Protein AF-0000000084586792 (afdb_homodimer)

pLDDT: mean 79.69, std 26.11, range [21.86, 98.81]

Organism: NCBI:txid1423351

InterPro domains:
  IPR007317 Golgi to ER traffic protein 4 [PF04190] (41-141)
  IPR007317 Golgi to ER traffic protein 4 [PTHR12875] (8-148)
  IPR011990 Tetratricopeptide-like helical domain superfamily [G3DSA:1.25.40.10] (3-161)

Nearest PDB structures (foldseek):
  2wpv-assembly3_E  TM=9.201E-01  e=1.056E-07  Saccharomyces cerevisiae
  3lpz-assembly1_A  TM=9.157E-01  e=1.794E-07  Thermochaetoides thermophila DSM 1495
  5bwk-assembly1_E  TM=9.145E-01  e=1.709E-07  Saccharomyces cerevisiae S288C
  4pwx-assembly1_C  TM=9.116E-01  e=3.876E-07  Saccharomyces cerevisiae S288C
  7ru9-assembly1_C  TM=8.375E-01  e=2.439E-05  Homo sapiens

Radius of gyration: 32.4 Å; Cα contacts (8 Å, |Δi|>4): 386; chains: 2; bounding box: 113×73×123 Å

Foldseek 3Di:
DPPQDALVVLCVVQLVCVVVVNLVVSLVSLVVVLVVCVVVVVLVSNLVSLLVSLLSCLQSVVLVSSLVSLLVSLVSCVSNLPADDPVLLVSLLSSLLSSAQDDPSSVSSLVSQQCSQLVRHDHVRGDVVSVVSSVVSNVVSVVVVCVVPVVVVPPPCPPPVVVPDDPPPVVPDDPDPDD/DPPQDALVVLCVVQLVCVVVVNLVVSLVSLVVVLVVCVVVVVLVSNLVSLLVSLLSCLQSVVLVSSLVSLLVSLVSCVSNLPADDPVLLVSLLSSLLSSAQDDPSSVSSLVSQQCSQLVRHDHVRGDVVSVVSSVVSNVVSVVVVCVVPVVVVPPPPPPVVVVPDDPPPPDDPPPDDDD

Structure (mmCIF, N/CA/C/O backbone):
data_AF-0000000084586792-model_v1
#
loop_
_entity.id
_entity.type
_entity.pdbx_description
1 polymer 'Cytoplasm protein'
#
loop_
_atom_site.group_PDB
_atom_site.id
_atom_site.type_symbol
_atom_site.label_atom_id
_atom_site.label_alt_id
_atom_site.label_comp_id
_atom_site.label_asym_id
_atom_site.label_entity_id
_atom_site.label_seq_id
_atom_site.pdbx_PDB_ins_code
_atom_site.Cartn_x
_atom_site.Cartn_y
_atom_site.Cartn_z
_atom_site.occupancy
_atom_site.B_iso_or_equiv
_atom_site.auth_seq_id
_atom_site.auth_comp_id
_atom_site.auth_asym_id
_atom_site.auth_atom_id
_atom_site.pdbx_PDB_model_num
ATOM 1 N N . MET A 1 1 ? 13.406 33.844 -11.711 1 45.09 1 MET A N 1
ATOM 2 C CA . MET A 1 1 ? 13.648 32.781 -10.734 1 45.09 1 MET A CA 1
ATOM 3 C C . MET A 1 1 ? 12.891 31.516 -11.102 1 45.09 1 MET A C 1
ATOM 5 O O . MET A 1 1 ? 11.789 31.578 -11.648 1 45.09 1 MET A O 1
ATOM 9 N N . PRO A 1 2 ? 13.492 30.406 -11.406 1 52.81 2 PRO A N 1
ATOM 10 C CA . PRO A 1 2 ? 12.719 29.234 -11.789 1 52.81 2 PRO A CA 1
ATOM 11 C C . PRO A 1 2 ? 11.508 29 -10.891 1 52.81 2 PRO A C 1
ATOM 13 O O . PRO A 1 2 ? 11.539 29.328 -9.703 1 52.81 2 PRO A O 1
ATOM 16 N N . PRO A 1 3 ? 10.375 29.062 -11.562 1 57.62 3 PRO A N 1
ATOM 17 C CA . PRO A 1 3 ? 9.195 28.906 -10.71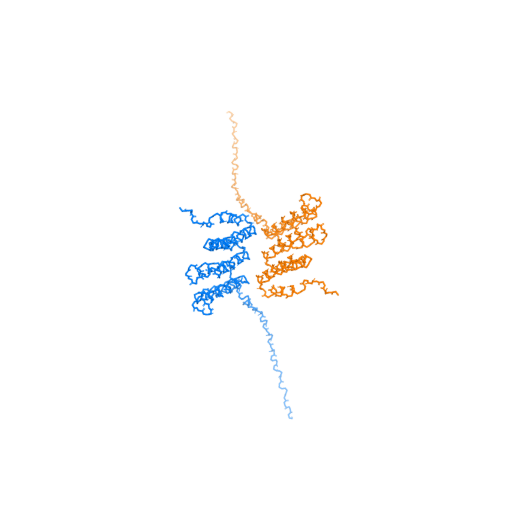9 1 57.62 3 PRO A CA 1
ATOM 18 C C . PRO A 1 3 ? 9.383 27.844 -9.625 1 57.62 3 PRO A C 1
ATOM 20 O O . PRO A 1 3 ? 10.148 26.891 -9.812 1 57.62 3 PRO A O 1
ATOM 23 N N . ALA A 1 4 ? 9.102 28.156 -8.414 1 62.31 4 ALA A N 1
ATOM 24 C CA . ALA A 1 4 ? 9.195 27.25 -7.266 1 62.31 4 ALA A CA 1
ATOM 25 C C . ALA A 1 4 ? 8.664 25.859 -7.613 1 62.31 4 ALA A C 1
ATOM 27 O O . ALA A 1 4 ? 7.688 25.734 -8.359 1 62.31 4 ALA A O 1
ATOM 28 N N . PRO A 1 5 ? 9.438 24.906 -7.461 1 68.81 5 PRO A N 1
ATOM 29 C CA . PRO A 1 5 ? 8.945 23.562 -7.738 1 68.81 5 PRO A CA 1
ATOM 30 C C . PRO A 1 5 ? 7.516 23.328 -7.258 1 68.81 5 PRO A C 1
ATOM 32 O O . PRO A 1 5 ? 7.129 23.844 -6.203 1 68.81 5 PRO A O 1
ATOM 35 N N . SER A 1 6 ? 6.777 23.109 -8.219 1 87.44 6 SER A N 1
ATOM 36 C CA . SER A 1 6 ? 5.359 22.953 -7.906 1 87.44 6 SER A CA 1
ATOM 37 C C . SER A 1 6 ? 4.938 21.5 -7.934 1 87.44 6 SER A C 1
ATOM 39 O O . SER A 1 6 ? 5.562 20.672 -8.609 1 87.44 6 SER A O 1
ATOM 41 N N . SER A 1 7 ? 4.039 21.156 -7.012 1 95.31 7 SER A N 1
ATOM 42 C CA . SER A 1 7 ? 3.482 19.812 -6.941 1 95.31 7 SER A CA 1
ATOM 43 C C . SER A 1 7 ? 2.6 19.516 -8.148 1 95.31 7 SER A C 1
ATOM 45 O O . SER A 1 7 ? 2.141 18.375 -8.32 1 95.31 7 SER A O 1
ATOM 47 N N . ALA A 1 8 ? 2.402 20.516 -8.969 1 94.88 8 ALA A N 1
ATOM 48 C CA . ALA A 1 8 ? 1.419 20.422 -10.047 1 94.88 8 ALA A CA 1
ATOM 49 C C . ALA A 1 8 ? 1.778 19.328 -11.031 1 94.88 8 ALA A C 1
ATOM 51 O O . ALA A 1 8 ? 0.908 18.562 -11.477 1 94.88 8 ALA A O 1
ATOM 52 N N . ARG A 1 9 ? 2.99 19.266 -11.43 1 94.38 9 ARG A N 1
ATOM 53 C CA . ARG A 1 9 ? 3.426 18.25 -12.383 1 94.38 9 ARG A CA 1
ATOM 54 C C . ARG A 1 9 ? 3.162 16.859 -11.844 1 94.38 9 ARG A C 1
ATOM 56 O O . ARG A 1 9 ? 2.59 16.016 -12.539 1 94.38 9 ARG A O 1
ATOM 63 N N . ALA A 1 10 ? 3.592 16.609 -10.641 1 97.12 10 ALA A N 1
ATOM 64 C CA . ALA A 1 10 ? 3.396 15.297 -10.023 1 97.12 10 ALA A CA 1
ATOM 65 C C . ALA A 1 10 ? 1.911 14.969 -9.883 1 97.12 10 ALA A C 1
ATOM 67 O O . ALA A 1 10 ? 1.474 13.875 -10.242 1 97.12 10 ALA A O 1
ATOM 68 N N . LEU A 1 11 ? 1.108 15.938 -9.453 1 98.19 11 LEU A N 1
ATOM 69 C CA . LEU A 1 11 ? -0.308 15.711 -9.188 1 98.19 11 LEU A CA 1
ATOM 70 C C . LEU A 1 11 ? -1.071 15.484 -10.492 1 98.19 11 LEU A C 1
ATOM 72 O O . LEU A 1 11 ? -2.031 14.711 -10.523 1 98.19 11 LEU A O 1
ATOM 76 N N . GLN A 1 12 ? -0.61 16.078 -11.594 1 97.12 12 GLN A N 1
ATOM 77 C CA . GLN A 1 12 ? -1.225 15.875 -12.898 1 97.12 12 GLN A CA 1
ATOM 78 C C . GLN A 1 12 ? -0.965 14.453 -13.414 1 97.12 12 GLN A C 1
ATOM 80 O O . GLN A 1 12 ? -1.788 13.891 -14.133 1 97.12 12 GLN A O 1
ATOM 85 N N . ALA A 1 13 ? 0.077 13.938 -12.977 1 96.88 13 ALA A N 1
ATOM 86 C CA . ALA A 1 13 ? 0.427 12.578 -13.375 1 96.88 13 ALA A CA 1
ATOM 87 C C . ALA A 1 13 ? -0.252 11.547 -12.477 1 96.88 13 ALA A C 1
ATOM 89 O O . ALA A 1 13 ? -0.463 10.398 -12.883 1 96.88 13 ALA A O 1
ATOM 90 N N . ILE A 1 14 ? -0.635 11.867 -11.289 1 97.75 14 ILE A N 1
ATOM 91 C CA . ILE A 1 14 ? -1.071 10.914 -10.273 1 97.75 14 ILE A CA 1
ATOM 92 C C . ILE A 1 14 ? -2.598 10.898 -10.203 1 97.75 14 ILE A C 1
ATOM 94 O O . ILE A 1 14 ? -3.217 9.836 -10.289 1 97.75 14 ILE A O 1
ATOM 98 N N . LEU A 1 15 ? -3.27 12.07 -10.086 1 97.69 15 LEU A N 1
ATOM 99 C CA . LEU A 1 15 ? -4.668 12.188 -9.68 1 97.69 15 LEU A CA 1
ATOM 100 C C . LEU A 1 15 ? -5.59 11.625 -10.758 1 97.69 15 LEU A C 1
ATOM 102 O O . LEU A 1 15 ? -6.594 10.977 -10.445 1 97.69 15 LEU A O 1
ATOM 106 N N . PRO A 1 16 ? -5.254 11.836 -12.109 1 97.31 16 PRO A N 1
ATOM 107 C CA . PRO A 1 16 ? -6.121 11.25 -13.133 1 97.31 16 PRO A CA 1
ATOM 108 C C . PRO A 1 16 ? -6.172 9.727 -13.055 1 97.31 16 PRO A C 1
ATOM 110 O O . PRO A 1 16 ? -7.188 9.117 -13.406 1 97.31 16 PRO A O 1
ATOM 113 N N . GLN A 1 17 ? -5.105 9.094 -12.57 1 95.69 17 GLN A N 1
ATOM 114 C CA . GLN A 1 17 ? -5.094 7.641 -12.43 1 95.69 17 GLN A CA 1
ATOM 115 C C . GLN A 1 17 ? -6.121 7.176 -11.398 1 95.69 17 GLN A C 1
ATOM 117 O O . GLN A 1 17 ? -6.703 6.102 -11.539 1 95.69 17 GLN A O 1
ATOM 122 N N . ILE A 1 18 ? -6.301 7.906 -10.375 1 94.62 18 ILE A N 1
ATOM 123 C CA . ILE A 1 18 ? -7.289 7.578 -9.344 1 94.62 18 ILE A CA 1
ATOM 124 C C . ILE A 1 18 ? -8.695 7.684 -9.93 1 94.62 18 ILE A C 1
ATOM 126 O O . ILE A 1 18 ? -9.523 6.797 -9.727 1 94.62 18 ILE A O 1
ATOM 130 N N . ALA A 1 19 ? -8.914 8.758 -10.695 1 93.62 19 ALA A N 1
ATOM 131 C CA . ALA A 1 19 ? -10.203 8.977 -11.352 1 93.62 19 ALA A CA 1
ATOM 132 C C . ALA A 1 19 ? -10.5 7.867 -12.359 1 93.62 19 ALA A C 1
ATOM 134 O O . ALA A 1 19 ? -11.664 7.488 -12.547 1 93.62 19 ALA A O 1
ATOM 135 N N . ASP A 1 20 ? -9.469 7.297 -12.969 1 93 20 ASP A N 1
ATOM 136 C CA . ASP A 1 20 ? -9.602 6.23 -13.953 1 93 20 ASP A CA 1
ATOM 137 C C . ASP A 1 20 ? -9.633 4.859 -13.289 1 93 20 ASP A C 1
ATOM 139 O O . ASP A 1 20 ? -9.523 3.832 -13.961 1 93 20 ASP A O 1
ATOM 143 N N . ASN A 1 21 ? -9.68 4.855 -11.992 1 90.5 21 ASN A N 1
ATOM 144 C CA . ASN A 1 21 ? -9.742 3.646 -11.172 1 90.5 21 ASN A CA 1
ATOM 145 C C . ASN A 1 21 ? -8.492 2.787 -11.344 1 90.5 21 ASN A C 1
ATOM 147 O O . ASN A 1 21 ? -8.594 1.572 -11.523 1 90.5 21 ASN A O 1
ATOM 151 N N . LYS A 1 22 ? -7.395 3.396 -11.391 1 91.44 22 LYS A N 1
ATOM 152 C CA . LYS A 1 22 ? -6.07 2.781 -11.359 1 91.44 22 LYS A CA 1
ATOM 153 C C . LYS A 1 22 ? -5.309 3.182 -10.094 1 91.44 22 LYS A C 1
ATOM 155 O O . LYS A 1 22 ? -4.23 3.775 -10.18 1 91.44 22 LYS A O 1
ATOM 160 N N . PRO A 1 23 ? -5.793 2.732 -8.914 1 91.06 23 PRO A N 1
ATOM 161 C CA . PRO A 1 23 ? -5.254 3.223 -7.641 1 91.06 23 PRO A CA 1
ATOM 162 C C . PRO A 1 23 ? -3.824 2.754 -7.387 1 91.06 23 PRO A C 1
ATOM 164 O O . PRO A 1 23 ? -3.035 3.477 -6.773 1 91.06 23 PRO A O 1
ATOM 167 N N . TYR A 1 24 ? -3.525 1.577 -7.855 1 90.44 24 TYR A N 1
ATOM 168 C CA . TYR A 1 24 ? -2.186 1.049 -7.613 1 90.44 24 TYR A CA 1
ATOM 169 C C . TYR A 1 24 ? -1.132 1.891 -8.32 1 90.44 24 TYR A C 1
ATOM 171 O O . TYR A 1 24 ? -0.103 2.232 -7.734 1 90.44 24 TYR A O 1
ATOM 179 N N . GLU A 1 25 ? -1.408 2.205 -9.625 1 91.94 25 GLU A N 1
ATOM 180 C CA . GLU A 1 25 ? -0.485 3.031 -10.398 1 91.94 25 GLU A CA 1
ATOM 181 C C . GLU A 1 25 ? -0.319 4.41 -9.766 1 91.94 25 GLU A C 1
ATOM 183 O O . GLU A 1 25 ? 0.797 4.926 -9.672 1 91.94 25 GLU A O 1
ATOM 188 N N . ALA A 1 26 ? -1.437 4.934 -9.375 1 95.62 26 ALA A N 1
ATOM 189 C CA . ALA A 1 26 ? -1.404 6.23 -8.703 1 95.62 26 ALA A CA 1
ATOM 190 C C . ALA A 1 26 ? -0.567 6.172 -7.43 1 95.62 26 ALA A C 1
ATOM 192 O O . ALA A 1 26 ? 0.272 7.043 -7.191 1 95.62 26 ALA A O 1
ATOM 193 N N . HIS A 1 27 ? -0.908 5.172 -6.633 1 94.75 27 HIS A N 1
ATOM 194 C CA . HIS A 1 27 ? -0.223 4.973 -5.363 1 94.75 27 HIS A CA 1
ATOM 195 C C . HIS A 1 27 ? 1.284 4.855 -5.559 1 94.75 27 HIS A C 1
ATOM 197 O O . HIS A 1 27 ? 2.059 5.547 -4.895 1 94.75 27 HIS A O 1
ATOM 203 N N . GLN A 1 28 ? 1.737 4.074 -6.531 1 90.56 28 GLN A N 1
ATOM 204 C CA . GLN A 1 28 ? 3.15 3.828 -6.797 1 90.56 28 GLN A CA 1
ATOM 205 C C . GLN A 1 28 ? 3.826 5.07 -7.367 1 90.56 28 GLN A C 1
ATOM 207 O O . GLN A 1 28 ? 4.949 5.41 -6.977 1 90.56 28 GLN A O 1
ATOM 212 N N . LYS A 1 29 ? 3.191 5.699 -8.227 1 95.62 29 LYS A N 1
ATOM 213 C CA . LYS A 1 29 ? 3.729 6.918 -8.82 1 95.62 29 LYS A CA 1
ATOM 214 C C . LYS A 1 29 ? 3.914 8.008 -7.77 1 95.62 29 LYS A C 1
ATOM 216 O O . LYS A 1 29 ? 4.91 8.734 -7.785 1 95.62 29 LYS A O 1
ATOM 221 N N . ALA A 1 30 ? 2.975 8.148 -6.84 1 97.56 30 ALA A N 1
ATOM 222 C CA . ALA A 1 30 ? 3.096 9.125 -5.758 1 97.56 30 ALA A CA 1
ATOM 223 C C . ALA A 1 30 ? 4.348 8.859 -4.922 1 97.56 30 ALA A C 1
ATOM 225 O O . ALA A 1 30 ? 5.129 9.781 -4.66 1 97.56 30 ALA A O 1
ATOM 226 N N . ARG A 1 31 ? 4.527 7.613 -4.574 1 95.5 31 ARG A N 1
ATOM 227 C CA . ARG A 1 31 ? 5.699 7.262 -3.781 1 95.5 31 ARG A CA 1
ATOM 228 C C . ARG A 1 31 ? 6.988 7.59 -4.531 1 95.5 31 ARG A C 1
ATOM 230 O O . ARG A 1 31 ? 7.945 8.094 -3.945 1 95.5 31 ARG A O 1
ATOM 237 N N . THR A 1 32 ? 6.945 7.293 -5.797 1 94.69 32 THR A N 1
ATOM 238 C CA . THR A 1 32 ? 8.125 7.531 -6.625 1 94.69 32 THR A CA 1
ATOM 239 C C . THR A 1 32 ? 8.445 9.023 -6.691 1 94.69 32 THR A C 1
ATOM 241 O O . THR A 1 32 ? 9.586 9.43 -6.457 1 94.69 32 THR A O 1
ATOM 244 N N . PHE A 1 33 ? 7.508 9.82 -6.957 1 96.88 33 PHE A N 1
ATOM 245 C CA . PHE A 1 33 ? 7.707 11.266 -7.027 1 96.88 33 PHE A CA 1
ATOM 246 C C . PHE A 1 33 ? 8.203 11.812 -5.691 1 96.88 33 PHE A C 1
ATOM 248 O O . PHE A 1 33 ? 9.164 12.578 -5.648 1 96.88 33 PHE A O 1
ATOM 255 N N . VAL A 1 34 ? 7.609 11.391 -4.664 1 98 34 VAL A N 1
ATOM 256 C CA . VAL A 1 34 ? 7.902 11.938 -3.346 1 98 34 VAL A CA 1
ATOM 257 C C . VAL A 1 34 ? 9.328 11.578 -2.936 1 98 34 VAL A C 1
ATOM 259 O O . VAL A 1 34 ? 10.055 12.406 -2.387 1 98 34 VAL A O 1
ATOM 262 N N . SER A 1 35 ? 9.703 10.359 -3.229 1 96.56 35 SER A N 1
ATOM 263 C CA . SER A 1 35 ? 11.055 9.945 -2.885 1 96.56 35 SER A CA 1
ATOM 264 C C . SER A 1 35 ? 12.094 10.844 -3.551 1 96.56 35 SER A C 1
ATOM 266 O O . SER A 1 35 ? 13.125 11.156 -2.955 1 96.56 35 SER A O 1
ATOM 268 N N . ARG A 1 36 ? 11.836 11.172 -4.742 1 96.19 36 ARG A N 1
ATOM 269 C CA . ARG A 1 36 ? 12.727 12.078 -5.449 1 96.19 36 ARG A CA 1
ATOM 270 C C . ARG A 1 36 ? 12.727 13.461 -4.801 1 96.19 36 ARG A C 1
ATOM 272 O O . ARG A 1 36 ? 13.781 14.07 -4.621 1 96.19 36 ARG A O 1
ATOM 279 N N . TYR A 1 37 ? 11.555 13.992 -4.484 1 97.56 37 TYR A N 1
ATOM 280 C CA . TYR A 1 37 ? 11.445 15.312 -3.877 1 97.56 37 TYR A CA 1
ATOM 281 C C . TYR A 1 37 ? 12.117 15.344 -2.508 1 97.56 37 TYR A C 1
ATOM 283 O O . TYR A 1 37 ? 12.742 16.344 -2.141 1 97.56 37 TYR A O 1
ATOM 291 N N . VAL A 1 38 ? 11.977 14.32 -1.729 1 97.44 38 VAL A N 1
ATOM 292 C CA . VAL A 1 38 ? 12.617 14.234 -0.419 1 97.44 38 VAL A CA 1
ATOM 293 C C . VAL A 1 38 ? 14.133 14.219 -0.583 1 97.44 38 VAL A C 1
ATOM 295 O O . VAL A 1 38 ? 14.844 14.953 0.116 1 97.44 38 VAL A O 1
ATOM 298 N N . LYS A 1 39 ? 14.625 13.445 -1.519 1 96.69 39 LYS A N 1
ATOM 299 C CA . LYS A 1 39 ? 16.062 13.352 -1.773 1 96.69 39 LYS A CA 1
ATOM 300 C C . LYS A 1 39 ? 16.625 14.703 -2.201 1 96.69 39 LYS A C 1
ATOM 302 O O . LYS A 1 39 ? 17.766 15.047 -1.85 1 96.69 39 LYS A O 1
ATOM 307 N N . SER A 1 40 ? 15.898 15.453 -2.912 1 96.31 40 SER A N 1
ATOM 308 C CA . SER A 1 40 ? 16.344 16.75 -3.402 1 96.31 40 SER A CA 1
ATOM 309 C C . SER A 1 40 ? 16.062 17.844 -2.383 1 96.31 40 SER A C 1
ATOM 311 O O . SER A 1 40 ? 16.234 19.031 -2.678 1 96.31 40 SER A O 1
ATOM 313 N N . GLY A 1 41 ? 15.484 17.516 -1.252 1 96.38 41 GLY A N 1
ATOM 314 C CA . GLY A 1 41 ? 15.219 18.469 -0.186 1 96.38 41 GLY A CA 1
ATOM 315 C C . GLY A 1 41 ? 13.977 19.297 -0.419 1 96.38 41 GLY A C 1
ATOM 316 O O . GLY A 1 41 ? 13.75 20.297 0.271 1 96.38 41 GLY A O 1
ATOM 317 N N . GLN A 1 42 ? 13.203 18.969 -1.393 1 97.06 42 GLN A N 1
ATOM 318 C CA . GLN A 1 42 ? 11.961 19.688 -1.687 1 97.06 42 GLN A CA 1
ATOM 319 C C . GLN A 1 42 ? 10.805 19.141 -0.839 1 97.06 42 GLN A C 1
ATOM 321 O O . GLN A 1 42 ? 9.828 18.625 -1.373 1 97.06 42 GLN A O 1
ATOM 326 N N . HIS A 1 43 ? 10.797 19.406 0.455 1 97.62 43 HIS A N 1
ATOM 327 C CA . HIS A 1 43 ? 9.891 18.766 1.407 1 97.62 43 HIS A CA 1
ATOM 328 C C . HIS A 1 43 ? 8.492 19.359 1.304 1 97.62 43 HIS A C 1
ATOM 330 O O . HIS A 1 43 ? 7.5 18.625 1.448 1 97.62 43 HIS A O 1
ATOM 336 N N . ASP A 1 44 ? 8.375 20.641 0.989 1 97.25 44 ASP A N 1
ATOM 337 C CA . ASP A 1 44 ? 7.047 21.234 0.858 1 97.25 44 ASP A CA 1
ATOM 338 C C . ASP A 1 44 ? 6.285 20.625 -0.318 1 97.25 44 ASP A C 1
ATOM 340 O O . ASP A 1 44 ? 5.082 20.375 -0.223 1 97.25 44 ASP A O 1
ATOM 344 N N . VAL A 1 45 ? 7.008 20.469 -1.361 1 98.12 45 VAL A N 1
ATOM 345 C CA . VAL A 1 45 ? 6.41 19.859 -2.545 1 98.12 45 VAL A CA 1
ATOM 346 C C . VAL A 1 45 ? 6.016 18.422 -2.242 1 98.12 45 VAL A C 1
ATOM 348 O O . VAL A 1 45 ? 4.91 17.984 -2.582 1 98.12 45 VAL A O 1
ATOM 351 N N . ALA A 1 46 ? 6.891 17.625 -1.608 1 98.56 46 ALA A N 1
ATOM 352 C CA . ALA A 1 46 ? 6.633 16.25 -1.218 1 98.56 46 ALA A CA 1
ATOM 353 C C . ALA A 1 46 ? 5.383 16.141 -0.347 1 98.56 46 ALA A C 1
ATOM 355 O O . ALA A 1 46 ? 4.535 15.273 -0.563 1 98.56 46 ALA A O 1
ATOM 356 N N . ILE A 1 47 ? 5.238 17.078 0.569 1 98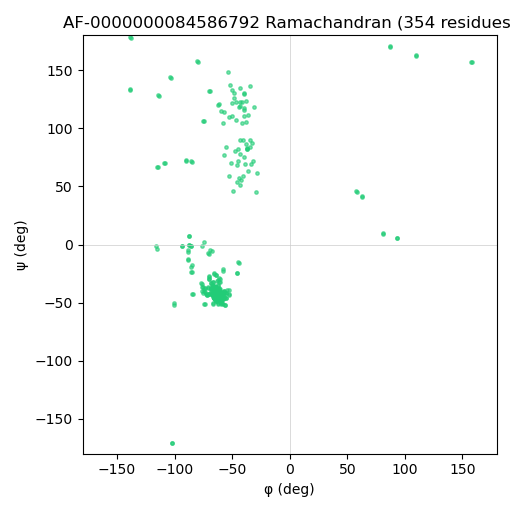.62 47 ILE A N 1
ATOM 357 C CA . ILE A 1 47 ? 4.121 17.109 1.507 1 98.62 47 ILE A CA 1
ATOM 358 C C . ILE A 1 47 ? 2.816 17.328 0.747 1 98.62 47 ILE A C 1
ATOM 360 O O . ILE A 1 47 ? 1.833 16.625 0.965 1 98.62 47 ILE A O 1
ATOM 364 N N . ASP A 1 48 ? 2.848 18.266 -0.119 1 98.69 48 ASP A N 1
ATOM 365 C CA . ASP A 1 48 ? 1.641 18.562 -0.881 1 98.69 48 ASP A CA 1
ATOM 366 C C . ASP A 1 48 ? 1.23 17.375 -1.754 1 98.69 48 ASP A C 1
ATOM 368 O O . ASP A 1 48 ? 0.048 17.047 -1.831 1 98.69 48 ASP A O 1
ATOM 372 N N . VAL A 1 49 ? 2.164 16.719 -2.424 1 98.75 49 VAL A N 1
ATOM 373 C CA . VAL A 1 49 ? 1.893 15.578 -3.285 1 98.75 49 VAL A CA 1
ATOM 374 C C . VAL A 1 49 ? 1.301 14.438 -2.459 1 98.75 49 VAL A C 1
ATOM 376 O O . VAL A 1 49 ? 0.296 13.836 -2.848 1 98.75 49 VAL A O 1
ATOM 379 N N . LEU A 1 50 ? 1.896 14.172 -1.349 1 98.75 50 LEU A N 1
ATOM 380 C CA . LEU A 1 50 ? 1.421 13.102 -0.483 1 98.75 50 LEU A CA 1
ATOM 381 C C . LEU A 1 50 ? 0.018 13.398 0.033 1 98.75 50 LEU A C 1
ATOM 383 O O . LEU A 1 50 ? -0.858 12.531 -0.002 1 98.75 50 LEU A O 1
ATOM 387 N N . PHE A 1 51 ? -0.206 14.625 0.461 1 98.81 51 PHE A N 1
ATOM 388 C CA . PHE A 1 51 ? -1.495 14.969 1.05 1 98.81 51 PHE A CA 1
ATOM 389 C C . PHE A 1 51 ? -2.611 14.844 0.019 1 98.81 51 PHE A C 1
ATOM 391 O O . PHE A 1 51 ? -3.621 14.188 0.267 1 98.81 51 PHE A O 1
ATOM 398 N N . GLN A 1 52 ? -2.365 15.43 -1.126 1 98.75 52 GLN A N 1
ATOM 399 C CA . GLN A 1 52 ? -3.396 15.43 -2.158 1 98.75 52 GLN A CA 1
ATOM 400 C C . GLN A 1 52 ? -3.646 14.016 -2.682 1 98.75 52 GLN A C 1
ATOM 402 O O . GLN A 1 52 ? -4.797 13.617 -2.879 1 98.75 52 GLN A O 1
ATOM 407 N N . SER A 1 53 ? -2.627 13.281 -2.895 1 98.62 53 SER A N 1
ATOM 408 C CA . SER A 1 53 ? -2.768 11.914 -3.395 1 98.62 53 SER A CA 1
ATOM 409 C C . SER A 1 53 ? -3.457 11.016 -2.371 1 98.62 53 SER A C 1
ATOM 411 O O . SER A 1 53 ? -4.379 10.273 -2.711 1 98.62 53 SER A O 1
ATOM 413 N N . ALA A 1 54 ? -3.049 11.094 -1.126 1 98.25 54 ALA A N 1
ATOM 414 C CA . ALA A 1 54 ? -3.674 10.312 -0.062 1 98.25 54 ALA A CA 1
ATOM 415 C C . ALA A 1 54 ? -5.152 10.656 0.076 1 98.25 54 ALA A C 1
ATOM 417 O O . ALA A 1 54 ? -6 9.766 0.172 1 98.25 54 ALA A O 1
ATOM 418 N N . ARG A 1 55 ? -5.398 11.953 0.102 1 98.5 55 ARG A N 1
ATOM 419 C CA . ARG A 1 55 ? -6.773 12.422 0.25 1 98.5 55 ARG A CA 1
ATOM 420 C C . ARG A 1 55 ? -7.664 11.867 -0.855 1 98.5 55 ARG A C 1
ATOM 422 O O . ARG A 1 55 ? -8.75 11.359 -0.585 1 98.5 55 ARG A O 1
ATOM 429 N N . GLU A 1 56 ? -7.18 11.914 -2.078 1 98.25 56 GLU A N 1
ATOM 430 C CA . GLU A 1 56 ? -7.992 11.469 -3.205 1 98.25 56 GLU A CA 1
ATOM 431 C C . GLU A 1 56 ? -8.156 9.953 -3.203 1 98.25 56 GLU A C 1
ATOM 433 O O . GLU A 1 56 ? -9.219 9.438 -3.559 1 98.25 56 GLU A O 1
ATOM 438 N N . LEU A 1 57 ? -7.176 9.234 -2.842 1 95.44 57 LEU A N 1
ATOM 439 C CA . LEU A 1 57 ? -7.281 7.781 -2.736 1 95.44 57 LEU A CA 1
ATOM 440 C C . LEU A 1 57 ? -8.289 7.387 -1.663 1 95.44 57 LEU A C 1
ATOM 442 O O . LEU A 1 57 ? -9.117 6.492 -1.878 1 95.44 57 LEU A O 1
ATOM 446 N N . LEU A 1 58 ? -8.266 8.055 -0.535 1 95.12 58 LEU A N 1
ATOM 447 C CA . LEU A 1 58 ? -9.203 7.766 0.549 1 95.12 58 LEU A CA 1
ATOM 448 C C . LEU A 1 58 ? -10.633 8.094 0.134 1 95.12 58 LEU A C 1
ATOM 450 O O . LEU A 1 58 ? -11.547 7.312 0.398 1 95.12 58 LEU A O 1
ATOM 454 N N . LYS A 1 59 ? -10.797 9.18 -0.53 1 95.94 59 LYS A N 1
ATOM 455 C CA . LYS A 1 59 ? -12.125 9.555 -1.008 1 95.94 59 LYS A CA 1
ATOM 456 C C . LYS A 1 59 ? -12.68 8.508 -1.972 1 95.94 59 LYS A C 1
ATOM 458 O O . LYS A 1 59 ? -13.883 8.266 -2.01 1 95.94 59 LYS A O 1
ATOM 463 N N . ALA A 1 60 ? -11.797 7.879 -2.715 1 92.5 60 ALA A N 1
ATOM 464 C CA . ALA A 1 60 ? -12.203 6.895 -3.715 1 92.5 60 ALA A CA 1
ATOM 465 C C . ALA A 1 60 ? -12.359 5.508 -3.092 1 92.5 60 ALA A C 1
ATOM 467 O O . ALA A 1 60 ? -12.648 4.535 -3.793 1 92.5 60 ALA A O 1
ATOM 468 N N . GLY A 1 61 ? -12.094 5.371 -1.82 1 88.62 61 GLY A N 1
ATOM 469 C CA . GLY A 1 61 ? -12.336 4.117 -1.12 1 88.62 61 GLY A CA 1
ATOM 470 C C . GLY A 1 61 ? -11.125 3.211 -1.083 1 88.62 61 GLY A C 1
ATOM 471 O O . GLY A 1 61 ? -11.211 2.066 -0.632 1 88.62 61 GLY A O 1
ATOM 472 N N . HIS A 1 62 ? -10.039 3.691 -1.564 1 88 62 HIS A N 1
ATOM 473 C CA . HIS A 1 62 ? -8.805 2.918 -1.511 1 88 62 HIS A CA 1
ATOM 474 C C . HIS A 1 62 ? -8.031 3.201 -0.226 1 88 62 HIS A C 1
ATOM 476 O O . HIS A 1 62 ? -6.941 3.777 -0.265 1 88 62 HIS A O 1
ATOM 482 N N . THR A 1 63 ? -8.578 2.686 0.845 1 89.5 63 THR A N 1
ATOM 483 C CA . THR A 1 63 ? -8.172 3.066 2.193 1 89.5 63 THR A CA 1
ATOM 484 C C . THR A 1 63 ? -6.738 2.637 2.473 1 89.5 63 THR A C 1
ATOM 486 O O . THR A 1 63 ? -5.953 3.402 3.039 1 89.5 63 THR A O 1
ATOM 489 N N . GLY A 1 64 ? -6.395 1.448 2.104 1 88.06 64 GLY A N 1
ATOM 490 C CA . GLY A 1 64 ? -5.035 0.986 2.328 1 88.06 64 GLY A CA 1
ATOM 491 C C . GLY A 1 64 ? -3.988 1.864 1.666 1 88.06 64 GLY A C 1
ATOM 492 O O . GLY A 1 64 ? -2.977 2.205 2.281 1 88.06 64 GLY A O 1
ATOM 493 N N . SER A 1 65 ? -4.281 2.191 0.467 1 90.69 65 SER A N 1
ATOM 494 C CA . SER A 1 65 ? -3.361 3.047 -0.275 1 90.69 65 SER A CA 1
ATOM 495 C C . SER A 1 65 ? -3.281 4.441 0.341 1 90.69 65 SER A C 1
ATOM 497 O O . SER A 1 65 ? -2.193 5 0.484 1 90.69 65 SER A O 1
ATOM 499 N N . GLY A 1 66 ? -4.398 4.973 0.673 1 94.44 66 GLY A N 1
ATOM 500 C CA . GLY A 1 66 ? -4.445 6.285 1.3 1 94.44 66 GLY A CA 1
ATOM 501 C C . GLY A 1 66 ? -3.699 6.34 2.621 1 94.44 66 GLY A C 1
ATOM 502 O O . GLY A 1 66 ? -2.953 7.289 2.877 1 94.44 66 GLY A O 1
ATOM 503 N N . VAL A 1 67 ? -3.861 5.359 3.385 1 94.12 67 VAL A N 1
ATOM 504 C CA . VAL A 1 67 ? -3.211 5.301 4.691 1 94.12 67 VAL A CA 1
ATOM 505 C C . VAL A 1 67 ? -1.703 5.145 4.512 1 94.12 67 VAL A C 1
ATOM 507 O O . VAL A 1 67 ? -0.918 5.75 5.246 1 94.12 67 VAL A O 1
ATOM 510 N N . ASP A 1 68 ? -1.345 4.375 3.553 1 93 68 ASP A N 1
ATOM 511 C CA . ASP A 1 68 ? 0.081 4.227 3.273 1 93 68 ASP A CA 1
ATOM 512 C C . ASP A 1 68 ? 0.711 5.566 2.904 1 93 68 ASP A C 1
ATOM 514 O O . ASP A 1 68 ? 1.737 5.953 3.469 1 93 68 ASP A O 1
ATOM 518 N N . LEU A 1 69 ? 0.136 6.312 2.004 1 96.94 69 LEU A N 1
ATOM 519 C CA . LEU A 1 69 ? 0.672 7.613 1.618 1 96.94 69 LEU A CA 1
ATOM 520 C C . LEU A 1 69 ? 0.587 8.602 2.775 1 96.94 69 LEU A C 1
ATOM 522 O O . LEU A 1 69 ? 1.459 9.461 2.93 1 96.94 69 LEU A O 1
ATOM 526 N N . GLY A 1 70 ? -0.437 8.531 3.568 1 98.06 70 GLY A N 1
ATOM 527 C CA . GLY A 1 70 ? -0.524 9.328 4.781 1 98.06 70 GLY A CA 1
ATOM 528 C C . GLY A 1 70 ? 0.593 9.039 5.766 1 98.06 70 GLY A C 1
ATOM 529 O O . GLY A 1 70 ? 1.139 9.961 6.379 1 98.06 70 GLY A O 1
ATOM 530 N N . SER A 1 71 ? 0.895 7.812 5.922 1 96.88 71 SER A N 1
ATOM 531 C CA . SER A 1 71 ? 1.999 7.418 6.789 1 96.88 71 SER A CA 1
ATOM 532 C C . SER A 1 71 ? 3.334 7.922 6.25 1 96.88 71 SER A C 1
ATOM 534 O O . SER A 1 71 ? 4.195 8.359 7.02 1 96.88 71 SER A O 1
ATOM 536 N N . PHE A 1 72 ? 3.43 7.879 4.934 1 97.12 72 PHE A N 1
ATOM 537 C CA . PHE A 1 72 ? 4.625 8.422 4.301 1 97.12 72 PHE A CA 1
ATOM 538 C C . PHE A 1 72 ? 4.723 9.922 4.531 1 97.12 72 PHE A C 1
ATOM 540 O O . PHE A 1 72 ? 5.816 10.453 4.738 1 97.12 72 PHE A O 1
ATOM 547 N N . LEU A 1 73 ? 3.635 10.586 4.527 1 98.75 73 LEU A N 1
ATOM 548 C CA . LEU A 1 73 ? 3.578 12.008 4.848 1 98.75 73 LEU A CA 1
ATOM 549 C C . LEU A 1 73 ? 4.148 12.273 6.238 1 98.75 73 LEU A C 1
ATOM 551 O O . LEU A 1 73 ? 4.945 13.203 6.418 1 98.75 73 LEU A O 1
ATOM 555 N N . ILE A 1 74 ? 3.828 11.438 7.156 1 98.44 74 ILE A N 1
ATOM 556 C CA . ILE A 1 74 ? 4.332 11.57 8.516 1 98.44 74 ILE A CA 1
ATOM 557 C C . ILE A 1 74 ? 5.844 11.352 8.531 1 98.44 74 ILE A C 1
ATOM 559 O O . ILE A 1 74 ? 6.57 12.055 9.234 1 98.44 74 ILE A O 1
ATOM 563 N N . ASP A 1 75 ? 6.309 10.422 7.777 1 97.31 75 ASP A N 1
ATOM 564 C CA . ASP A 1 75 ? 7.75 10.203 7.668 1 97.31 75 ASP A CA 1
ATOM 565 C C . ASP A 1 75 ? 8.453 11.445 7.133 1 97.31 75 ASP A C 1
ATOM 567 O O . ASP A 1 75 ? 9.555 11.789 7.586 1 97.31 75 ASP A O 1
ATOM 571 N N . VAL A 1 76 ? 7.832 12.031 6.16 1 98.5 76 VAL A N 1
ATOM 572 C CA . VAL A 1 76 ? 8.406 13.25 5.609 1 98.5 76 VAL A CA 1
ATOM 573 C C . VAL A 1 76 ? 8.398 14.352 6.668 1 98.5 76 VAL A C 1
ATOM 575 O O . VAL A 1 76 ? 9.352 15.125 6.773 1 98.5 76 VAL A O 1
ATOM 578 N N . TYR A 1 77 ? 7.234 14.453 7.48 1 98.56 77 TYR A N 1
ATOM 579 C CA . TYR A 1 77 ? 7.203 15.383 8.602 1 98.56 77 TYR A CA 1
ATOM 580 C C . TYR A 1 77 ? 8.398 15.172 9.523 1 98.56 77 TYR A C 1
ATOM 582 O O . TYR A 1 77 ? 9.047 16.141 9.938 1 98.56 77 TYR A O 1
ATOM 590 N N . ASP A 1 78 ? 8.719 13.953 9.789 1 97.5 78 ASP A N 1
ATOM 591 C CA . ASP A 1 78 ? 9.828 13.602 10.672 1 97.5 78 ASP A CA 1
ATOM 592 C C . ASP A 1 78 ? 11.164 14.016 10.055 1 97.5 78 ASP A C 1
ATOM 594 O O . ASP A 1 78 ? 11.977 14.68 10.703 1 97.5 78 ASP A O 1
ATOM 598 N N . THR A 1 79 ? 11.375 13.641 8.867 1 96.25 79 THR A N 1
ATOM 599 C CA . THR A 1 79 ? 12.633 13.875 8.164 1 96.25 79 THR A CA 1
ATOM 600 C C . THR A 1 79 ? 12.906 15.375 8.031 1 96.25 79 THR A C 1
ATOM 602 O O . THR A 1 79 ? 14.047 15.82 8.156 1 96.25 79 THR A O 1
ATOM 605 N N . ALA A 1 80 ? 11.883 16.125 7.773 1 97.31 80 ALA A N 1
ATOM 606 C CA . ALA A 1 80 ? 12.016 17.562 7.531 1 97.31 80 ALA A CA 1
ATOM 607 C C . ALA A 1 80 ? 11.82 18.359 8.82 1 97.31 80 ALA A C 1
ATOM 609 O O . ALA A 1 80 ? 11.781 19.578 8.789 1 97.31 80 ALA A O 1
ATOM 610 N N . ASN A 1 81 ? 11.547 17.656 9.93 1 97.25 81 ASN A N 1
ATOM 611 C CA . ASN A 1 81 ? 11.336 18.281 11.234 1 97.25 81 ASN A CA 1
ATOM 612 C C . ASN A 1 81 ? 10.188 19.297 11.18 1 97.25 81 ASN A C 1
ATOM 614 O O . ASN A 1 81 ? 10.328 20.422 11.648 1 97.25 81 ASN A O 1
ATOM 618 N N . ILE A 1 82 ? 9.156 18.891 10.594 1 98 82 ILE A N 1
ATOM 619 C CA . ILE A 1 82 ? 7.965 19.734 10.531 1 98 82 ILE A CA 1
ATOM 620 C C . ILE A 1 82 ? 7.332 19.844 11.914 1 98 82 ILE A C 1
ATOM 622 O O . ILE A 1 82 ? 7.098 18.812 12.578 1 98 82 ILE A O 1
ATOM 626 N N . GLU A 1 83 ? 7.008 21.047 12.344 1 96.81 83 GLU A N 1
ATOM 627 C CA . GLU A 1 83 ? 6.398 21.266 13.648 1 96.81 83 GLU A CA 1
ATOM 628 C C . GLU A 1 83 ? 4.898 20.969 13.617 1 96.81 83 GLU A C 1
ATOM 630 O O . GLU A 1 83 ? 4.266 21.062 12.57 1 96.81 83 GLU A O 1
ATOM 635 N N . VAL A 1 84 ? 4.359 20.672 14.812 1 97.38 84 VAL A N 1
ATOM 636 C CA . VAL A 1 84 ? 2.914 20.531 14.953 1 97.38 84 VAL A CA 1
ATOM 637 C C . VAL A 1 84 ? 2.244 21.891 14.93 1 97.38 84 VAL A C 1
ATOM 639 O O . VAL A 1 84 ? 2.418 22.703 15.852 1 97.38 84 VAL A O 1
ATOM 642 N N . GLY A 1 85 ? 1.584 22.234 13.875 1 96.56 85 GLY A N 1
ATOM 643 C CA . GLY A 1 85 ? 0.844 23.469 13.703 1 96.56 85 GLY A CA 1
ATOM 644 C C . GLY A 1 85 ? -0.491 23.281 13.016 1 96.56 85 GLY A C 1
ATOM 645 O O . GLY A 1 85 ? -0.891 22.156 12.727 1 96.56 85 GLY A O 1
ATOM 646 N N . PRO A 1 86 ? -1.244 24.328 12.844 1 96.38 86 PRO A N 1
ATOM 647 C CA . PRO A 1 86 ? -2.588 24.219 12.273 1 96.38 86 PRO A CA 1
ATOM 648 C C . PRO A 1 86 ? -2.604 23.5 10.93 1 96.38 86 PRO A C 1
ATOM 650 O O . PRO A 1 86 ? -3.482 22.672 10.68 1 96.38 86 PRO A O 1
ATOM 653 N N . GLU A 1 87 ? -1.589 23.75 10.062 1 97.56 87 GLU A N 1
ATOM 654 C CA . GLU A 1 87 ? -1.58 23.156 8.727 1 97.56 87 GLU A CA 1
ATOM 655 C C . GLU A 1 87 ? -1.235 21.672 8.781 1 97.56 87 GLU A C 1
ATOM 657 O O . GLU A 1 87 ? -1.92 20.844 8.172 1 97.56 87 GLU A O 1
ATOM 662 N N . SER A 1 88 ? -0.106 21.375 9.492 1 98 88 SER A N 1
ATOM 663 C CA . SER A 1 88 ? 0.325 19.984 9.594 1 98 88 SER A CA 1
ATOM 664 C C . SER A 1 88 ? -0.712 19.141 10.32 1 98 88 SER A C 1
ATOM 666 O O . SER A 1 88 ? -1.035 18.031 9.883 1 98 88 SER A O 1
ATOM 668 N N . ARG A 1 89 ? -1.3 19.672 11.328 1 96.88 89 ARG A N 1
ATOM 669 C CA . ARG A 1 89 ? -2.369 19.016 12.062 1 96.88 89 ARG A CA 1
ATOM 670 C C . ARG A 1 89 ? -3.609 18.844 11.195 1 96.88 89 ARG A C 1
ATOM 672 O O . ARG A 1 89 ? -4.234 17.781 11.195 1 96.88 89 ARG A O 1
ATOM 679 N N . GLY A 1 90 ? -3.949 19.891 10.523 1 97.12 90 GLY A N 1
ATOM 680 C CA . GLY A 1 90 ? -5.125 19.875 9.672 1 97.12 90 GLY A CA 1
ATOM 681 C C . GLY A 1 90 ? -5.066 18.812 8.586 1 97.12 90 GLY A C 1
ATOM 682 O O . GLY A 1 90 ? -6.059 18.141 8.312 1 97.12 90 GLY A O 1
ATOM 683 N N . ARG A 1 91 ? -3.881 18.672 7.941 1 98 91 ARG A N 1
ATOM 684 C CA . ARG A 1 91 ? -3.707 17.641 6.922 1 98 91 ARG A CA 1
ATOM 685 C C . ARG A 1 91 ? -3.953 16.25 7.504 1 98 91 ARG A C 1
ATOM 687 O O . ARG A 1 91 ? -4.684 15.453 6.922 1 98 91 ARG A O 1
ATOM 694 N N . MET A 1 92 ? -3.459 15.992 8.648 1 97.56 92 MET A N 1
ATOM 695 C CA . MET A 1 92 ? -3.547 14.648 9.227 1 97.56 92 MET A CA 1
ATOM 696 C C . MET A 1 92 ? -4.965 14.359 9.703 1 97.56 92 MET A C 1
ATOM 698 O O . MET A 1 92 ? -5.473 13.25 9.516 1 97.56 92 MET A O 1
ATOM 702 N N . THR A 1 93 ? -5.629 15.383 10.328 1 96.25 93 THR A N 1
ATOM 703 C CA . THR A 1 93 ? -6.996 15.172 10.797 1 96.25 93 THR A CA 1
ATOM 704 C C . THR A 1 93 ? -7.938 14.93 9.625 1 96.25 93 THR A C 1
ATOM 706 O O . THR A 1 93 ? -8.867 14.117 9.727 1 96.25 93 THR A O 1
ATOM 709 N N . GLN A 1 94 ? -7.684 15.602 8.539 1 96.69 94 GLN A N 1
ATOM 710 C CA . GLN A 1 94 ? -8.5 15.383 7.352 1 96.69 94 GLN A CA 1
ATOM 711 C C . GLN A 1 94 ? -8.336 13.961 6.828 1 96.69 94 GLN A C 1
ATOM 713 O O . GLN A 1 94 ? -9.32 13.289 6.508 1 96.69 94 GLN A O 1
ATOM 718 N N . LEU A 1 95 ? -7.125 13.531 6.707 1 97.5 95 LEU A N 1
ATOM 719 C CA . LEU A 1 95 ? -6.871 12.18 6.207 1 97.5 95 LEU A CA 1
ATOM 720 C C . LEU A 1 95 ? -7.473 11.133 7.141 1 97.5 95 LEU A C 1
ATOM 722 O O . LEU A 1 95 ? -8.078 10.164 6.684 1 97.5 95 LEU A O 1
ATOM 726 N N . ILE A 1 96 ? -7.367 11.297 8.445 1 95.56 96 ILE A N 1
ATOM 727 C CA . ILE A 1 96 ? -7.91 10.359 9.422 1 95.56 96 ILE A CA 1
ATOM 728 C C . ILE A 1 96 ? -9.43 10.297 9.289 1 95.56 96 ILE A C 1
ATOM 730 O O . ILE A 1 96 ? -10.016 9.211 9.328 1 95.56 96 ILE A O 1
ATOM 734 N N . ALA A 1 97 ? -10.047 11.422 9.062 1 93.31 97 ALA A N 1
ATOM 735 C CA . ALA A 1 97 ? -11.5 11.484 8.93 1 93.31 97 ALA A CA 1
ATOM 736 C C . ALA A 1 97 ? -11.969 10.695 7.711 1 93.31 97 ALA A C 1
ATOM 738 O O . ALA A 1 97 ? -13.07 10.141 7.711 1 93.31 97 ALA A O 1
ATOM 739 N N . LEU A 1 98 ? -11.117 10.555 6.742 1 94.06 98 LEU A N 1
ATOM 740 C CA . LEU A 1 98 ? -11.5 9.922 5.484 1 94.06 98 LEU A CA 1
ATOM 741 C C . LEU A 1 98 ? -11.289 8.414 5.547 1 94.06 98 LEU A C 1
ATOM 743 O O . LEU A 1 98 ? -11.727 7.684 4.648 1 94.06 98 LEU A O 1
ATOM 747 N N . THR A 1 99 ? -10.602 7.824 6.504 1 91.25 99 THR A N 1
ATOM 748 C CA . THR A 1 99 ? -10.359 6.391 6.598 1 91.25 99 THR A CA 1
ATOM 749 C C . THR A 1 99 ? -11.641 5.645 6.957 1 91.25 99 THR A C 1
ATOM 751 O O . THR A 1 99 ? -11.719 4.422 6.793 1 91.25 99 THR A O 1
ATOM 754 N N . GLY A 1 100 ? -12.781 6.289 7.297 1 78.25 100 GLY A N 1
ATOM 755 C CA . GLY A 1 100 ? -14.016 5.633 7.715 1 78.25 100 GLY A CA 1
ATOM 756 C C . GLY A 1 100 ? -14.055 5.352 9.203 1 78.25 100 GLY A C 1
ATOM 757 O O . GLY A 1 100 ? -13.07 5.57 9.914 1 78.25 100 GLY A O 1
ATOM 758 N N . PRO A 1 101 ? -15.234 4.934 9.68 1 65.56 101 PRO A N 1
ATOM 759 C CA . PRO A 1 101 ? -15.5 4.941 11.117 1 65.56 101 PRO A CA 1
ATOM 760 C C . PRO A 1 101 ? -14.672 3.9 11.875 1 65.56 101 PRO A C 1
ATOM 762 O O . PRO A 1 101 ? -14.438 4.051 13.078 1 65.56 101 PRO A O 1
ATOM 765 N N . GLU A 1 102 ? -14.508 2.711 11.391 1 61.38 102 GLU A N 1
ATOM 766 C CA . GLU A 1 102 ? -13.781 1.749 12.211 1 61.38 102 GLU A CA 1
ATOM 767 C C . GLU A 1 102 ? -12.828 0.907 11.359 1 61.38 102 GLU A C 1
ATOM 769 O O . GLU A 1 102 ? -13.086 0.675 10.18 1 61.38 102 GLU A O 1
ATOM 774 N N . GLY A 1 103 ? -11.547 0.837 12.008 1 76.56 103 GLY A N 1
ATOM 775 C CA . GLY A 1 103 ? -10.766 -0.201 11.352 1 76.56 103 GLY A CA 1
ATOM 776 C C . GLY A 1 103 ? -9.266 -0.03 11.539 1 76.56 103 GLY A C 1
ATOM 777 O O . GLY A 1 103 ? -8.82 0.971 12.102 1 76.56 103 GLY A O 1
ATOM 778 N N . ALA A 1 104 ? -8.664 -1.026 11.406 1 84.94 104 ALA A N 1
ATOM 779 C CA . ALA A 1 104 ? -7.215 -1.163 11.57 1 84.94 104 ALA A CA 1
ATOM 780 C C . ALA A 1 104 ? -6.473 -0.037 10.859 1 84.94 104 ALA A C 1
ATOM 782 O O . ALA A 1 104 ? -5.461 0.459 11.352 1 84.94 104 ALA A O 1
ATOM 783 N N . TRP A 1 105 ? -7.121 0.534 9.852 1 87.25 105 TRP A N 1
ATOM 784 C CA . TRP A 1 105 ? -6.441 1.54 9.047 1 87.25 105 TRP A CA 1
ATOM 785 C C . TRP A 1 105 ? -6.535 2.916 9.695 1 87.25 105 TRP A C 1
ATOM 787 O O . TRP A 1 105 ? -5.547 3.656 9.742 1 87.25 105 TRP A O 1
ATOM 797 N N . ARG A 1 106 ? -7.738 3.297 10.242 1 90.38 106 ARG A N 1
ATOM 798 C CA . ARG A 1 106 ? -7.891 4.543 10.984 1 90.38 106 ARG A CA 1
ATOM 799 C C . ARG A 1 106 ? -6.969 4.574 12.195 1 90.38 106 ARG A C 1
ATOM 801 O O . ARG A 1 106 ? -6.336 5.594 12.477 1 90.38 106 ARG A O 1
ATOM 808 N N . LYS A 1 107 ? -6.984 3.479 12.859 1 89.44 107 LYS A N 1
ATOM 809 C CA . LYS A 1 107 ? -6.129 3.373 14.039 1 89.44 107 LYS A CA 1
ATOM 810 C C . LYS A 1 107 ? -4.66 3.584 13.672 1 89.44 107 LYS A C 1
ATOM 812 O O . LYS A 1 107 ? -3.938 4.293 14.375 1 89.44 107 LYS A O 1
ATOM 817 N N . THR A 1 108 ? -4.234 2.955 12.656 1 91.62 108 THR A N 1
ATOM 818 C CA . THR A 1 108 ? -2.85 3.051 12.211 1 91.62 108 THR A CA 1
ATOM 819 C C . THR A 1 108 ? -2.465 4.504 11.945 1 91.62 108 THR A C 1
ATOM 821 O O . THR A 1 108 ? -1.457 4.988 12.469 1 91.62 108 THR A O 1
ATOM 824 N N . LEU A 1 109 ? -3.254 5.195 11.156 1 94.94 109 LEU A N 1
ATOM 825 C CA . LEU A 1 109 ? -2.926 6.57 10.805 1 94.94 109 LEU A CA 1
ATOM 826 C C . LEU A 1 109 ? -3 7.477 12.031 1 94.94 109 LEU A C 1
ATOM 828 O O . LEU A 1 109 ? -2.168 8.367 12.203 1 94.94 109 LEU A O 1
ATOM 832 N N . THR A 1 110 ? -3.959 7.227 12.875 1 93.81 110 THR A N 1
ATOM 833 C CA . THR A 1 110 ? -4.109 7.973 14.117 1 93.81 110 THR A CA 1
ATOM 834 C C . THR A 1 110 ? -2.891 7.785 15.016 1 93.81 110 THR A C 1
ATOM 836 O O . THR A 1 110 ? -2.309 8.758 15.492 1 93.81 110 THR A O 1
ATOM 839 N N . ASP A 1 111 ? -2.506 6.566 15.234 1 92.94 111 ASP A N 1
ATOM 840 C CA . ASP A 1 111 ? -1.38 6.258 16.109 1 92.94 111 ASP A CA 1
ATOM 841 C C . ASP A 1 111 ? -0.098 6.918 15.609 1 92.94 111 ASP A C 1
ATOM 843 O O . ASP A 1 111 ? 0.651 7.508 16.391 1 92.94 111 ASP A O 1
ATOM 847 N N . LYS A 1 112 ? 0.133 6.824 14.344 1 95.5 112 LYS A N 1
ATOM 848 C CA . LYS A 1 112 ? 1.337 7.414 13.766 1 95.5 112 LYS A CA 1
ATOM 849 C C . LYS A 1 112 ? 1.312 8.938 13.875 1 95.5 112 LYS A C 1
ATOM 851 O O . LYS A 1 112 ? 2.344 9.562 14.125 1 95.5 112 LYS A O 1
ATOM 856 N N . THR A 1 113 ? 0.112 9.469 13.68 1 97.12 113 THR A N 1
ATOM 857 C CA . THR A 1 113 ? -0.048 10.914 13.789 1 97.12 113 THR A CA 1
ATOM 858 C C . THR A 1 113 ? 0.22 11.383 15.219 1 97.12 113 THR A C 1
ATOM 860 O O . THR A 1 113 ? 0.938 12.367 15.438 1 97.12 113 THR A O 1
ATOM 863 N N . VAL A 1 114 ? -0.284 10.664 16.156 1 95.75 114 VAL A N 1
ATOM 864 C CA . VAL A 1 114 ? -0.098 11 17.562 1 95.75 114 VAL A CA 1
ATOM 865 C C . VAL A 1 114 ? 1.373 10.852 17.953 1 95.75 114 VAL A C 1
ATOM 867 O O . VAL A 1 114 ? 1.939 11.711 18.625 1 95.75 114 VAL A O 1
ATOM 870 N N . ALA A 1 115 ? 1.965 9.836 17.516 1 96 115 ALA A N 1
ATOM 871 C CA . ALA A 1 115 ? 3.379 9.602 17.797 1 96 115 ALA A CA 1
ATOM 872 C C . ALA A 1 115 ? 4.242 10.727 17.25 1 96 115 ALA A C 1
ATOM 874 O O . ALA A 1 115 ? 5.148 11.219 17.938 1 96 115 ALA A O 1
ATOM 875 N N . TRP A 1 116 ? 3.951 11.094 16.031 1 97.56 116 TRP A N 1
ATOM 876 C CA . TRP A 1 116 ? 4.668 12.211 15.422 1 97.56 116 TRP A CA 1
ATOM 877 C C . TRP A 1 116 ? 4.465 13.492 16.234 1 97.56 116 TRP A C 1
ATOM 879 O O . TRP A 1 116 ? 5.414 14.242 16.453 1 97.56 116 TRP A O 1
ATOM 889 N N . SER A 1 117 ? 3.246 13.719 16.641 1 97.31 117 SER A N 1
ATOM 890 C CA . SER A 1 117 ? 2.936 14.938 17.375 1 97.31 117 SER A CA 1
ATOM 891 C C . SER A 1 117 ? 3.621 14.953 18.734 1 97.31 117 SER A C 1
ATOM 893 O O . SER A 1 117 ? 3.965 16.016 19.25 1 97.31 117 SER A O 1
ATOM 895 N N . ALA A 1 118 ? 3.814 13.82 19.359 1 96.38 118 ALA A N 1
ATOM 896 C CA . ALA A 1 118 ? 4.539 13.711 20.625 1 96.38 118 ALA A CA 1
ATOM 897 C C . ALA A 1 118 ? 6.016 14.039 20.453 1 96.38 118 ALA A C 1
ATOM 899 O O . ALA A 1 118 ? 6.633 14.672 21.312 1 96.38 118 ALA A O 1
ATOM 900 N N . LYS A 1 119 ? 6.543 13.648 19.375 1 96.38 119 LYS A N 1
ATOM 901 C CA . LYS A 1 119 ? 7.961 13.82 19.078 1 96.38 119 LYS A CA 1
ATOM 902 C C . LYS A 1 119 ? 8.273 15.266 18.703 1 96.38 119 LYS A C 1
ATOM 904 O O . LYS A 1 119 ? 9.328 15.797 19.062 1 96.38 119 LYS A O 1
ATOM 909 N N . HIS A 1 120 ? 7.402 15.938 18 1 95.88 120 HIS A N 1
ATOM 910 C CA . HIS A 1 120 ? 7.715 17.234 17.406 1 95.88 120 HIS A CA 1
ATOM 911 C C . HIS A 1 120 ? 6.855 18.344 18 1 95.88 120 HIS A C 1
ATOM 913 O O . HIS A 1 120 ? 6.969 19.5 17.594 1 95.88 120 HIS A O 1
ATOM 919 N N . GLY A 1 121 ? 5.977 17.984 18.891 1 92.81 121 GLY A N 1
ATOM 920 C CA . GLY A 1 121 ? 5.105 18.953 19.531 1 92.81 121 GLY A CA 1
ATOM 921 C C . GLY A 1 121 ? 5.535 19.312 20.938 1 92.81 121 GLY A C 1
ATOM 922 O O . GLY A 1 121 ? 6.66 19.016 21.344 1 92.81 121 GLY A O 1
ATOM 923 N N . LYS A 1 122 ? 4.66 20.031 21.609 1 92.25 122 LYS A N 1
ATOM 924 C CA . LYS A 1 122 ? 4.934 20.578 22.938 1 92.25 122 LYS A CA 1
ATOM 925 C C . LYS A 1 122 ? 4.621 19.547 24.031 1 92.25 122 LYS A C 1
ATOM 927 O O . LYS A 1 122 ? 5.098 19.672 25.156 1 92.25 122 LYS A O 1
ATOM 932 N N . TYR A 1 123 ? 3.836 18.578 23.688 1 91.44 123 TYR A N 1
ATOM 933 C CA . TYR A 1 123 ? 3.309 17.672 24.688 1 91.44 123 TYR A CA 1
ATOM 934 C C . TYR A 1 123 ? 3.861 16.266 24.5 1 91.44 123 TYR A C 1
ATOM 936 O O . TYR A 1 123 ? 3.705 15.672 23.438 1 91.44 123 TYR A O 1
ATOM 944 N N . PRO A 1 124 ? 4.406 15.664 25.5 1 92.62 124 PRO A N 1
ATOM 945 C CA . PRO A 1 124 ? 5.031 14.344 25.391 1 92.62 124 PRO A CA 1
ATOM 946 C C . PRO A 1 124 ? 4.027 13.242 25.062 1 92.62 124 PRO A C 1
ATOM 948 O O . PRO A 1 124 ? 4.402 12.203 24.516 1 92.62 124 PRO A O 1
ATOM 951 N N . ALA A 1 125 ? 2.793 13.43 25.391 1 91.38 125 ALA A N 1
ATOM 952 C CA . ALA A 1 125 ? 1.771 12.422 25.109 1 91.38 125 ALA A CA 1
ATOM 953 C C . ALA A 1 125 ? 1.168 12.617 23.734 1 91.38 125 ALA A C 1
ATOM 955 O O . ALA A 1 125 ? 0.359 11.797 23.281 1 91.38 125 ALA A O 1
ATOM 956 N N . GLY A 1 126 ? 1.549 13.641 23.078 1 93.62 126 GLY A N 1
ATOM 957 C CA . GLY A 1 126 ? 0.966 13.969 21.781 1 93.62 126 GLY A CA 1
ATOM 958 C C . GLY A 1 126 ? 0.08 15.203 21.828 1 93.62 126 GLY A C 1
ATOM 959 O O . GLY A 1 126 ? -0.337 15.641 22.906 1 93.62 126 GLY A O 1
ATOM 960 N N . ASP A 1 127 ? -0.202 15.75 20.703 1 92.88 127 ASP A N 1
ATOM 961 C CA . ASP A 1 127 ? -0.994 16.969 20.562 1 92.88 127 ASP A CA 1
ATOM 962 C C . ASP A 1 127 ? -2.408 16.781 21.094 1 92.88 127 ASP A C 1
ATOM 964 O O . ASP A 1 127 ? -3.145 15.906 20.625 1 92.88 127 ASP A O 1
ATOM 968 N N . PRO A 1 128 ? -2.781 17.547 22.062 1 92.81 128 PRO A N 1
ATOM 969 C CA . PRO A 1 128 ? -4.105 17.391 22.672 1 92.81 128 PRO A CA 1
ATOM 970 C C . PRO A 1 128 ? -5.238 17.594 21.672 1 92.81 128 PRO A C 1
ATOM 972 O O . PRO A 1 128 ? -6.289 16.953 21.781 1 92.81 128 PRO A O 1
ATOM 975 N N . GLU A 1 129 ? -5.039 18.531 20.797 1 92.25 129 GLU A N 1
ATOM 976 C CA . GLU A 1 129 ? -6.059 18.781 19.781 1 92.25 129 GLU A CA 1
ATOM 977 C C . GLU A 1 129 ? -6.25 17.547 18.891 1 92.25 129 GLU A C 1
ATOM 979 O O . GLU A 1 129 ? -7.371 17.234 18.484 1 92.25 129 GLU A O 1
ATOM 984 N N . LEU A 1 130 ? -5.203 16.891 18.547 1 92.88 130 LEU A N 1
ATOM 985 C CA . LEU A 1 130 ? -5.281 15.648 17.797 1 92.88 130 LEU A CA 1
ATOM 986 C C . LEU A 1 130 ? -6.008 14.57 18.594 1 92.88 130 LEU A C 1
ATOM 988 O O . LEU A 1 130 ? -6.848 13.852 18.062 1 92.88 130 LEU A O 1
ATOM 992 N N . HIS A 1 131 ? -5.656 14.461 19.875 1 90.12 131 HIS A N 1
ATOM 993 C CA . HIS A 1 131 ? -6.324 13.508 20.75 1 90.12 131 HIS A CA 1
ATOM 994 C C . HIS A 1 131 ? -7.828 13.766 20.797 1 90.12 131 HIS A C 1
ATOM 996 O O . HIS A 1 131 ? -8.625 12.836 20.703 1 90.12 131 HIS A O 1
ATOM 1002 N N . HIS A 1 132 ? -8.117 15.031 20.969 1 90.19 132 HIS A N 1
ATOM 1003 C CA . HIS A 1 132 ? -9.516 15.422 21.047 1 90.19 132 HIS A CA 1
ATOM 1004 C C . HIS A 1 132 ? -10.25 15.07 19.75 1 90.19 132 HIS A C 1
ATOM 1006 O O . HIS A 1 132 ? -11.328 14.477 19.797 1 90.19 132 HIS A O 1
ATOM 1012 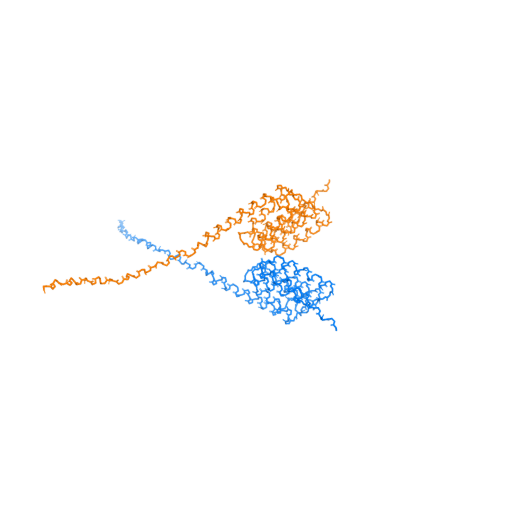N N . TYR A 1 133 ? -9.656 15.391 18.656 1 89.75 133 TYR A N 1
ATOM 1013 C CA . TYR A 1 133 ? -10.258 15.117 17.359 1 89.75 133 TYR A CA 1
ATOM 1014 C C . TYR A 1 133 ? -10.461 13.617 17.172 1 89.75 133 TYR A C 1
ATOM 1016 O O . TYR A 1 133 ? -11.539 13.18 16.766 1 89.75 133 TYR A O 1
ATOM 1024 N N . CYS A 1 134 ? -9.484 12.883 17.484 1 85.56 134 CYS A N 1
ATOM 1025 C CA . CYS A 1 134 ? -9.547 11.438 17.312 1 85.56 134 CYS A CA 1
ATOM 1026 C C . CYS A 1 134 ? -10.578 10.82 18.25 1 85.56 134 CYS A C 1
ATOM 1028 O O . CYS A 1 134 ? -11.289 9.883 17.859 1 85.56 134 CYS A O 1
ATOM 1030 N N . GLY A 1 135 ? -10.664 11.352 19.453 1 85.38 135 GLY A N 1
ATOM 1031 C CA . GLY A 1 135 ? -11.695 10.922 20.391 1 85.38 135 GLY A CA 1
ATOM 1032 C C . GLY A 1 135 ? -13.102 11.172 19.859 1 85.38 135 GLY A C 1
ATOM 1033 O O . GLY A 1 135 ? -13.984 10.312 20 1 85.38 135 GLY A O 1
ATOM 1034 N N . GLU A 1 136 ? -13.258 12.289 19.25 1 86.06 136 GLU A N 1
ATOM 1035 C CA . GLU A 1 136 ? -14.547 12.648 18.672 1 86.06 136 GLU A CA 1
ATOM 1036 C C . GLU A 1 136 ? -14.906 11.734 17.516 1 86.06 136 GLU A C 1
ATOM 1038 O O . GLU A 1 136 ? -16.062 11.305 17.375 1 86.06 136 GLU A O 1
ATOM 1043 N N . LEU A 1 137 ? -13.961 11.461 16.688 1 84.25 137 LEU A N 1
ATOM 1044 C CA . LEU A 1 137 ? -14.195 10.594 15.547 1 84.25 137 LEU A CA 1
ATOM 1045 C C . LEU A 1 137 ? -14.578 9.188 16 1 84.25 137 LEU A C 1
ATOM 1047 O O . LEU A 1 137 ? -15.484 8.57 15.43 1 84.25 137 LEU A O 1
ATOM 1051 N N . LEU A 1 138 ? -13.797 8.727 17 1 76.81 138 LEU A N 1
ATOM 1052 C CA . LEU A 1 138 ? -14.086 7.398 17.531 1 76.81 138 LEU A CA 1
ATOM 1053 C C . LEU A 1 138 ? -15.484 7.359 18.141 1 76.81 138 LEU A C 1
ATOM 1055 O O . LEU A 1 138 ? -16.203 6.371 17.984 1 76.81 138 LEU A O 1
ATOM 1059 N N . TYR A 1 139 ? -15.844 8.422 18.812 1 76.5 139 TYR A N 1
ATOM 1060 C CA . TYR A 1 139 ? -17.156 8.531 19.438 1 76.5 139 TYR A CA 1
ATOM 1061 C C . TYR A 1 139 ? -18.266 8.531 18.391 1 76.5 139 TYR A C 1
ATOM 1063 O O . TYR A 1 139 ? -19.25 7.801 18.516 1 76.5 139 TYR A O 1
ATOM 1071 N N . ARG A 1 140 ? -18.062 9.172 17.312 1 77.25 140 ARG A N 1
ATOM 1072 C CA . ARG A 1 140 ? -19.047 9.258 16.234 1 77.25 140 ARG A CA 1
ATOM 1073 C C . ARG A 1 140 ? -19.156 7.926 15.492 1 77.25 140 ARG A C 1
ATOM 1075 O O . ARG A 1 140 ? -20.234 7.547 15.047 1 77.25 140 ARG A O 1
ATOM 1082 N N . GLY A 1 141 ? -18.094 7.34 15.242 1 68.62 141 GLY A N 1
ATOM 1083 C CA . GLY A 1 141 ? -18.094 6.027 14.609 1 68.62 141 GLY A CA 1
ATOM 1084 C C . GLY A 1 141 ? -18.844 4.98 15.398 1 68.62 141 GLY A C 1
ATOM 1085 O O . GLY A 1 141 ? -19.609 4.203 14.836 1 68.62 141 GLY A O 1
ATOM 1086 N N . ARG A 1 142 ? -18.594 4.961 16.688 1 64.75 142 ARG A N 1
ATOM 1087 C CA . ARG A 1 142 ? -19.312 4.074 17.594 1 64.75 142 ARG A CA 1
ATOM 1088 C C . ARG A 1 142 ? -20.828 4.32 17.5 1 64.75 142 ARG A C 1
ATOM 1090 O O . ARG A 1 142 ? -21.609 3.377 17.516 1 64.75 142 ARG A O 1
ATOM 1097 N N . LEU A 1 143 ? -21.141 5.559 17.406 1 59.19 143 LEU A N 1
ATOM 1098 C CA . LEU A 1 143 ? -22.547 5.926 17.297 1 59.19 143 LEU A CA 1
ATOM 1099 C C . LEU A 1 143 ? -23.141 5.418 15.977 1 59.19 143 LEU A C 1
ATOM 1101 O O . LEU A 1 143 ? -24.281 4.965 15.945 1 59.19 143 LEU A O 1
ATOM 1105 N N . ARG A 1 144 ? -22.438 5.477 15.039 1 59.84 144 ARG A N 1
ATOM 1106 C CA . ARG A 1 144 ? -22.906 5.02 13.742 1 59.84 144 ARG A CA 1
ATOM 1107 C C . ARG A 1 144 ? -23.016 3.5 13.695 1 59.84 144 ARG A C 1
ATOM 1109 O O . ARG A 1 144 ? -23.984 2.955 13.156 1 59.84 144 ARG A O 1
ATOM 1116 N N . THR A 1 145 ? -22.047 2.869 14.211 1 56.69 145 THR A N 1
ATOM 1117 C CA . THR A 1 145 ? -22.125 1.414 14.297 1 56.69 145 THR A CA 1
ATOM 1118 C C . THR A 1 145 ? -23.297 0.979 15.156 1 56.69 145 THR A C 1
ATOM 1120 O O . THR A 1 145 ? -24.016 0.033 14.812 1 56.69 145 THR A O 1
ATOM 1123 N N . GLU A 1 146 ? -23.484 1.648 16.219 1 55.03 146 GLU A N 1
ATOM 1124 C CA . GLU A 1 146 ? -24.609 1.367 17.109 1 55.03 146 GLU A CA 1
ATOM 1125 C C . GLU A 1 146 ? -25.938 1.704 16.438 1 55.03 146 GLU A C 1
ATOM 1127 O O . GLU A 1 146 ? -26.938 1.017 16.656 1 55.03 146 GLU A O 1
ATOM 1132 N N . SER A 1 147 ? -25.938 2.75 15.648 1 52.59 147 SER A N 1
ATOM 1133 C CA . SER A 1 147 ? -27.172 3.158 14.969 1 52.59 147 SER A CA 1
ATOM 1134 C C . SER A 1 147 ? -27.484 2.236 13.797 1 52.59 147 SER A C 1
ATOM 1136 O O . SER A 1 147 ? -28.656 1.983 13.492 1 52.59 147 SER A O 1
ATOM 1138 N N . GLN A 1 148 ? -26.531 1.903 13.109 1 49.5 148 GLN A N 1
ATOM 1139 C CA . GLN A 1 148 ? -26.766 1.002 11.984 1 49.5 148 GLN A CA 1
ATOM 1140 C C . GLN A 1 148 ? -27.031 -0.422 12.469 1 49.5 148 GLN A C 1
ATOM 1142 O O . GLN A 1 148 ? -27.719 -1.193 11.789 1 49.5 148 GLN A O 1
ATOM 1147 N N . TYR A 1 149 ? -26.375 -0.872 13.477 1 43.28 149 TYR A N 1
ATOM 1148 C CA . TYR A 1 149 ? -26.672 -2.158 14.094 1 43.28 149 TYR A CA 1
ATOM 1149 C C . TYR A 1 149 ? -27.312 -1.97 15.461 1 43.28 149 TYR A C 1
ATOM 1151 O O . TYR A 1 149 ? -26.609 -1.907 16.484 1 43.28 149 TYR A O 1
ATOM 1159 N N . PRO A 1 150 ? -28.562 -1.485 15.445 1 43.03 150 PRO A N 1
ATOM 1160 C CA . PRO A 1 150 ? -29.188 -1.442 16.766 1 43.03 150 PRO A CA 1
ATOM 1161 C C . PRO A 1 150 ? -29.047 -2.75 17.531 1 43.03 150 PRO A C 1
ATOM 1163 O O . PRO A 1 150 ? -28.875 -3.812 16.938 1 43.03 150 PRO A O 1
ATOM 1166 N N . PRO A 1 151 ? -28.516 -2.658 18.75 1 39.25 151 PRO A N 1
ATOM 1167 C CA . PRO A 1 151 ? -28.469 -3.934 19.469 1 39.25 151 PRO A CA 1
ATOM 1168 C C . PRO A 1 151 ? -29.672 -4.828 19.156 1 39.25 151 PRO A C 1
ATOM 1170 O O . PRO A 1 151 ? -30.812 -4.379 19.25 1 39.25 151 PRO A O 1
ATOM 1173 N N . THR A 1 152 ? -29.438 -5.605 18.141 1 39.84 152 THR A N 1
ATOM 1174 C CA . THR A 1 152 ? -30.484 -6.586 17.812 1 39.84 152 THR A CA 1
ATOM 1175 C C . THR A 1 152 ? -30.984 -7.262 19.094 1 39.84 152 THR A C 1
ATOM 1177 O O . THR A 1 152 ? -31.844 -8.141 19.031 1 39.84 152 THR A O 1
ATOM 1180 N N . ASN A 1 153 ? -30.234 -7.121 20.188 1 37.34 153 ASN A N 1
ATOM 1181 C CA . ASN A 1 153 ? -30.812 -7.93 21.25 1 37.34 153 ASN A CA 1
ATOM 1182 C C . ASN A 1 153 ? -32.25 -7.539 21.531 1 37.34 153 ASN A C 1
ATOM 1184 O O . ASN A 1 153 ? -32.875 -8.078 22.453 1 37.34 153 ASN A O 1
ATOM 1188 N N . MET A 1 154 ? -32.625 -6.32 21.172 1 32.12 154 MET A N 1
ATOM 1189 C CA . MET A 1 154 ? -33.906 -6.027 21.766 1 32.12 154 MET A CA 1
ATOM 1190 C C . MET A 1 154 ? -35.031 -6.762 21.016 1 32.12 154 MET A C 1
ATOM 1192 O O . MET A 1 154 ? -36.188 -6.305 21 1 32.12 154 MET A O 1
ATOM 1196 N N . ILE A 1 155 ? -34.656 -7.512 19.953 1 32.09 155 ILE A N 1
ATOM 1197 C CA . ILE A 1 155 ? -35.812 -8.328 19.562 1 32.09 155 ILE A CA 1
ATOM 1198 C C . ILE A 1 155 ? -36.281 -9.172 20.734 1 32.09 155 ILE A C 1
ATOM 1200 O O . ILE A 1 155 ? -35.531 -10.016 21.25 1 32.09 155 ILE A O 1
ATOM 1204 N N . GLY A 1 156 ? -36.969 -8.594 21.656 1 29.86 156 GLY A N 1
ATOM 1205 C CA . GLY A 1 156 ? -37.75 -9.125 22.766 1 29.86 156 GLY A CA 1
ATOM 1206 C C . GLY A 1 156 ? -38.438 -10.43 22.422 1 29.86 156 GLY A C 1
ATOM 1207 O O . GLY A 1 156 ? -39.125 -10.523 21.406 1 29.86 156 GLY A O 1
ATOM 1208 N N . GLN A 1 157 ? -37.688 -11.609 22.547 1 25.56 157 GLN A N 1
ATOM 1209 C CA . GLN A 1 157 ? -38.281 -12.906 22.797 1 25.56 157 GLN A CA 1
ATOM 1210 C C . GLN A 1 157 ? -39.594 -12.758 23.594 1 25.56 157 GLN A C 1
ATOM 1212 O O . GLN A 1 157 ? -39.562 -12.617 24.812 1 25.56 157 GLN A O 1
ATOM 1217 N N . ARG A 1 158 ? -40.375 -11.82 23.156 1 27.39 158 ARG A N 1
ATOM 1218 C CA . ARG A 1 158 ? -41.719 -11.922 23.734 1 27.39 158 ARG A CA 1
ATOM 1219 C C . ARG A 1 158 ? -42.25 -13.352 23.609 1 27.39 158 ARG A C 1
ATOM 1221 O O . ARG A 1 158 ? -42.688 -13.766 22.531 1 27.39 158 ARG A O 1
ATOM 1228 N N . ALA A 1 159 ? -41.438 -14.383 23.938 1 24.48 159 ALA A N 1
ATOM 1229 C CA . ALA A 1 159 ? -41.844 -15.766 24.125 1 24.48 159 ALA A CA 1
ATOM 1230 C C . ALA A 1 159 ? -43.219 -15.836 24.781 1 24.48 159 ALA A C 1
ATOM 1232 O O . ALA A 1 159 ? -43.562 -15.016 25.641 1 24.48 159 ALA A O 1
ATOM 1233 N N . HIS A 1 160 ? -44.156 -16.297 23.984 1 28.73 160 HIS A N 1
ATOM 1234 C CA . HIS A 1 160 ? -45.5 -16.734 24.359 1 28.73 160 HIS A CA 1
ATOM 1235 C C . HIS A 1 160 ? -45.5 -17.391 25.75 1 28.73 160 HIS A C 1
ATOM 1237 O O . HIS A 1 160 ? -44.812 -18.406 25.953 1 28.73 160 HIS A O 1
ATOM 1243 N N . LEU A 1 161 ? -45.281 -16.578 26.766 1 26.98 161 LEU A N 1
ATOM 1244 C CA . LEU A 1 161 ? -45.594 -17.062 28.109 1 26.98 161 LEU A CA 1
ATOM 1245 C C . LEU A 1 161 ? -46.844 -17.938 28.094 1 26.98 161 LEU A C 1
ATOM 1247 O O . LEU A 1 161 ? -47.938 -17.469 27.797 1 26.98 161 LEU A O 1
ATOM 1251 N N . ARG A 1 162 ? -46.625 -19.047 27.344 1 24.39 162 ARG A N 1
ATOM 1252 C CA . ARG A 1 162 ? -47.719 -20 27.5 1 24.39 162 ARG A CA 1
ATOM 1253 C C . ARG A 1 162 ? -48.219 -20.031 28.938 1 24.39 162 ARG A C 1
ATOM 1255 O O . ARG A 1 162 ? -47.406 -20.125 29.875 1 24.39 162 ARG A O 1
ATOM 1262 N N . PRO A 1 163 ? -49.344 -19.453 29.156 1 25.45 163 PRO A N 1
ATOM 1263 C CA . PRO A 1 163 ? -49.938 -19.438 30.484 1 25.45 163 PRO A CA 1
ATOM 1264 C C . PRO A 1 163 ? -49.781 -20.766 31.234 1 25.45 163 PRO A C 1
ATOM 1266 O O . PRO A 1 163 ? -50.031 -21.828 30.656 1 25.45 163 PRO A O 1
ATOM 1269 N N . GLN A 1 164 ? -48.5 -21 31.734 1 23.22 164 GLN A N 1
ATOM 1270 C CA . GLN A 1 164 ? -48.375 -22.203 32.562 1 23.22 164 GLN A CA 1
ATOM 1271 C C . GLN A 1 164 ? -49.688 -22.484 33.312 1 23.22 164 GLN A C 1
ATOM 1273 O O . GLN A 1 164 ? -50.344 -21.562 33.812 1 23.22 164 GLN A O 1
ATOM 1278 N N . ASN A 1 165 ? -50.219 -23.672 32.969 1 23.34 165 ASN A N 1
ATOM 1279 C CA . ASN A 1 165 ? -51.375 -24.375 33.438 1 23.34 165 ASN A CA 1
ATOM 1280 C C . ASN A 1 165 ? -51.562 -24.203 34.969 1 23.34 165 ASN A C 1
ATOM 1282 O O . ASN A 1 165 ? -50.562 -24.078 35.688 1 23.34 165 ASN A O 1
ATOM 1286 N N . SER A 1 166 ? -52.75 -23.703 35.344 1 24.19 166 SER A N 1
ATOM 1287 C CA . SER A 1 166 ? -53.438 -23.594 36.594 1 24.19 166 SER A CA 1
ATOM 1288 C C . SER A 1 166 ? -53.188 -24.828 37.469 1 24.19 166 SER A C 1
ATOM 1290 O O . SER A 1 166 ? -53.469 -25.953 37.062 1 24.19 166 SER A O 1
ATOM 1292 N N . ILE A 1 167 ? -51.969 -24.812 38.188 1 24.75 167 ILE A N 1
ATOM 1293 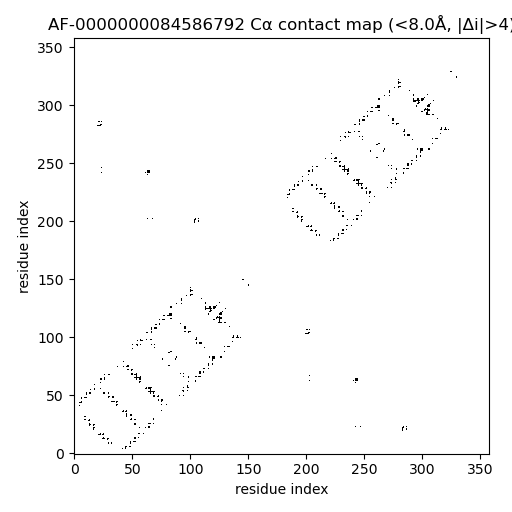C CA . ILE A 1 167 ? -51.781 -25.781 39.25 1 24.75 167 ILE A CA 1
ATOM 1294 C C . ILE A 1 167 ? -53.094 -25.969 40 1 24.75 167 ILE A C 1
ATOM 1296 O O . ILE A 1 167 ? -53.656 -25 40.5 1 24.75 167 ILE A O 1
ATOM 1300 N N . TYR A 1 168 ? -53.906 -26.922 39.406 1 21.88 168 TYR A N 1
ATOM 1301 C CA . TYR A 1 168 ? -55.125 -27.344 40.094 1 21.88 168 TYR A CA 1
ATOM 1302 C C . TYR A 1 168 ? -54.844 -27.672 41.562 1 21.88 168 TYR A C 1
ATOM 1304 O O . TYR A 1 168 ? -53.969 -28.5 41.844 1 21.88 168 TYR A O 1
ATOM 1312 N N . LEU A 1 169 ? -54.781 -26.625 42.344 1 24.97 169 LEU A N 1
ATOM 1313 C CA . LEU A 1 169 ? -54.812 -26.719 43.812 1 24.97 169 LEU A CA 1
ATOM 1314 C C . LEU A 1 169 ? -55.875 -27.719 44.25 1 24.97 169 LEU A C 1
ATOM 1316 O O . LEU A 1 169 ? -57.062 -27.438 44.188 1 24.97 169 LEU A O 1
ATOM 1320 N N . THR A 1 170 ? -55.844 -29.047 43.625 1 22.94 170 THR A N 1
ATOM 1321 C CA . THR A 1 170 ? -56.906 -29.844 44.188 1 22.94 170 THR A CA 1
ATOM 1322 C C . THR A 1 170 ? -56.781 -29.953 45.688 1 22.94 170 THR A C 1
ATOM 1324 O O . THR A 1 170 ? -55.719 -30.281 46.219 1 22.94 170 THR A O 1
ATOM 1327 N N . PRO A 1 171 ? -57.562 -29.281 46.375 1 22.08 171 PRO A N 1
ATOM 1328 C CA . PRO A 1 171 ? -57.719 -29.344 47.844 1 22.08 171 PRO A CA 1
ATOM 1329 C C . PRO A 1 171 ? -57.969 -30.75 48.344 1 22.08 171 PRO A C 1
ATOM 1331 O O . PRO A 1 171 ? -58.938 -31.391 47.969 1 22.08 171 PRO A O 1
ATOM 1334 N N . ARG A 1 172 ? -56.969 -31.812 48.062 1 25.77 172 ARG A N 1
ATOM 1335 C CA . ARG A 1 172 ? -57.469 -33.062 48.594 1 25.77 172 ARG A CA 1
ATOM 1336 C C . ARG A 1 172 ? -57.969 -32.906 50.031 1 25.77 172 ARG A C 1
ATOM 1338 O O . ARG A 1 172 ? -57.375 -32.156 50.812 1 25.77 172 ARG A O 1
ATOM 1345 N N . PRO A 1 173 ? -59.188 -33.406 50.25 1 23.64 173 PRO A N 1
ATOM 1346 C CA . PRO A 1 173 ? -60 -33.469 51.438 1 23.64 173 PRO A CA 1
ATOM 1347 C C . PRO A 1 173 ? -59.281 -34.062 52.625 1 23.64 173 PRO A C 1
ATOM 1349 O O . PRO A 1 173 ? -58.312 -34.812 52.469 1 23.64 173 PRO A O 1
ATOM 1352 N N . GLY A 1 174 ? -59.438 -33.5 53.75 1 23.72 174 GLY A N 1
ATOM 1353 C CA . GLY A 1 174 ? -59.219 -33.688 55.156 1 23.72 174 GLY A CA 1
ATOM 1354 C C . GLY A 1 174 ? -59.562 -35.094 55.656 1 23.72 174 GLY A C 1
ATOM 1355 O O . GLY A 1 174 ? -60.719 -35.469 55.625 1 23.72 174 GLY A O 1
ATOM 1356 N N . ILE A 1 175 ? -58.969 -36.281 55.062 1 27.14 175 ILE A N 1
ATOM 1357 C CA . ILE A 1 175 ? -59.5 -37.375 55.875 1 27.14 175 ILE A CA 1
ATOM 1358 C C . ILE A 1 175 ? -59.312 -37.094 57.344 1 27.14 175 ILE A C 1
ATOM 1360 O O . ILE A 1 175 ? -58.312 -36.5 57.75 1 27.14 175 ILE A O 1
ATOM 1364 N N . PRO A 1 176 ? -60.344 -37.312 58.031 1 27.06 176 PRO A N 1
ATOM 1365 C CA . PRO A 1 176 ? -60.656 -37.125 59.438 1 27.06 176 PRO A CA 1
ATOM 1366 C C . PRO A 1 176 ? -59.688 -37.875 60.375 1 27.06 176 PRO A C 1
ATOM 1368 O O . PRO A 1 176 ? -59.094 -38.875 59.969 1 27.06 176 PRO A O 1
ATOM 1371 N N . HIS A 1 177 ? -58.969 -37.125 61.094 1 23.83 177 HIS A N 1
ATOM 1372 C CA . HIS A 1 177 ? -58.031 -37.469 62.156 1 23.83 177 HIS A CA 1
ATOM 1373 C C . HIS A 1 177 ? -58.625 -38.5 63.125 1 23.83 177 HIS A C 1
ATOM 1375 O O . HIS A 1 177 ? -59.5 -38.156 63.938 1 23.83 177 HIS A O 1
ATOM 1381 N N . ASP A 1 178 ? -59.156 -39.719 62.594 1 23.53 178 ASP A N 1
ATOM 1382 C CA . ASP A 1 178 ? -59.625 -40.531 63.719 1 23.53 178 ASP A CA 1
ATOM 1383 C C . ASP A 1 178 ? -58.531 -40.688 64.75 1 23.53 178 ASP A C 1
ATOM 1385 O O . ASP A 1 178 ? -57.375 -41.031 64.438 1 23.53 178 ASP A O 1
ATOM 1389 N N . TYR A 1 179 ? -58.75 -40 65.938 1 21.86 179 TYR A N 1
ATOM 1390 C CA . TYR A 1 179 ? -58.438 -40.625 67.188 1 21.86 179 TYR A CA 1
ATOM 1391 C C . TYR A 1 179 ? -59.125 -41.969 67.312 1 21.86 179 TYR A C 1
ATOM 1393 O O . TYR A 1 179 ? -60.219 -42.156 66.812 1 21.86 179 TYR A O 1
ATOM 1401 N N . MET B 1 1 ? 25.5 -28.078 7.504 1 45.19 1 MET B N 1
ATOM 1402 C CA . MET B 1 1 ? 25.188 -27.016 6.547 1 45.19 1 MET B CA 1
ATOM 1403 C C . MET B 1 1 ? 24.172 -26.047 7.117 1 45.19 1 MET B C 1
ATOM 1405 O O . MET B 1 1 ? 23.266 -26.453 7.852 1 45.19 1 MET B O 1
ATOM 1409 N N . PRO B 1 2 ? 24.469 -24.797 7.367 1 52.91 2 PRO B N 1
ATOM 1410 C CA . PRO B 1 2 ? 23.453 -23.922 7.949 1 52.91 2 PRO B CA 1
ATOM 1411 C C . PRO B 1 2 ? 22.078 -24.094 7.312 1 52.91 2 PRO B C 1
ATOM 1413 O O . PRO B 1 2 ? 21.984 -24.438 6.129 1 52.91 2 PRO B O 1
ATOM 1416 N N . PRO B 1 3 ? 21.188 -24.484 8.18 1 57.81 3 PRO B N 1
ATOM 1417 C CA . PRO B 1 3 ? 19.859 -24.734 7.59 1 57.81 3 PRO B CA 1
ATOM 1418 C C . PRO B 1 3 ? 19.5 -23.703 6.527 1 57.81 3 PRO B C 1
ATOM 1420 O O . PRO B 1 3 ? 19.938 -22.547 6.598 1 57.81 3 PRO B O 1
ATOM 1423 N N . ALA B 1 4 ? 19.078 -24.109 5.387 1 61.78 4 ALA B N 1
ATOM 1424 C CA . ALA B 1 4 ? 18.656 -23.25 4.277 1 61.78 4 ALA B CA 1
ATOM 1425 C C . ALA B 1 4 ? 17.781 -22.094 4.773 1 61.78 4 ALA B C 1
ATOM 1427 O O . ALA B 1 4 ? 17 -22.266 5.703 1 61.78 4 ALA B O 1
ATOM 1428 N N . PRO B 1 5 ? 18.188 -20.953 4.508 1 68.69 5 PRO B N 1
ATOM 1429 C CA . PRO B 1 5 ? 17.359 -19.812 4.934 1 68.69 5 PRO B CA 1
ATOM 1430 C C . PRO B 1 5 ? 15.875 -20.078 4.742 1 68.69 5 PRO B C 1
ATOM 1432 O O . PRO B 1 5 ? 15.469 -20.703 3.762 1 68.69 5 PRO B O 1
ATOM 1435 N N . SER B 1 6 ? 15.297 -20.062 5.84 1 87.31 6 SER B N 1
ATOM 1436 C CA . SER B 1 6 ? 13.867 -20.391 5.809 1 87.31 6 SER B CA 1
ATOM 1437 C C . SER B 1 6 ? 13.023 -19.125 5.965 1 87.31 6 SER B C 1
ATOM 1439 O O . SER B 1 6 ? 13.477 -18.125 6.531 1 87.31 6 SER B O 1
ATOM 1441 N N . SER B 1 7 ? 11.898 -19.125 5.262 1 95.31 7 SER B N 1
ATOM 1442 C CA . SER B 1 7 ? 10.945 -18.016 5.344 1 95.31 7 SER B CA 1
ATOM 1443 C C . SER B 1 7 ? 10.266 -17.969 6.707 1 95.31 7 SER B C 1
ATOM 1445 O O . SER B 1 7 ? 9.523 -17.031 7.004 1 95.31 7 SER B O 1
ATOM 1447 N N . ALA B 1 8 ? 10.562 -18.953 7.527 1 94.88 8 ALA B N 1
ATOM 1448 C CA . ALA B 1 8 ? 9.828 -19.156 8.773 1 94.88 8 ALA B CA 1
ATOM 1449 C C . ALA B 1 8 ? 10.008 -17.953 9.711 1 94.88 8 ALA B C 1
ATOM 1451 O O . ALA B 1 8 ? 9.047 -17.5 10.336 1 94.88 8 ALA B O 1
ATOM 1452 N N . ARG B 1 9 ? 11.18 -17.516 9.867 1 94.44 9 ARG B N 1
ATOM 1453 C CA . ARG B 1 9 ? 11.453 -16.375 10.742 1 94.44 9 ARG B CA 1
ATOM 1454 C C . ARG B 1 9 ? 10.664 -15.148 10.312 1 94.44 9 ARG B C 1
ATOM 1456 O O . ARG B 1 9 ? 10.008 -14.508 11.141 1 94.44 9 ARG B O 1
ATOM 1463 N N . ALA B 1 10 ? 10.758 -14.82 9.055 1 97.12 10 ALA B N 1
ATOM 1464 C CA . ALA B 1 10 ? 10.039 -13.664 8.531 1 97.12 10 ALA B CA 1
ATOM 1465 C C . ALA B 1 10 ? 8.531 -13.828 8.695 1 97.12 10 ALA B C 1
ATOM 1467 O O . ALA B 1 10 ? 7.848 -12.914 9.156 1 97.12 10 ALA B O 1
ATOM 1468 N N . LEU B 1 11 ? 8.016 -15.008 8.398 1 98.19 11 LEU B N 1
ATOM 1469 C CA . LEU B 1 11 ? 6.578 -15.25 8.422 1 98.19 11 LEU B CA 1
ATOM 1470 C C . LEU B 1 11 ? 6.055 -15.234 9.859 1 98.19 11 LEU B C 1
ATOM 1472 O O . LEU B 1 11 ? 4.926 -14.797 10.102 1 98.19 11 LEU B O 1
ATOM 1476 N N . GLN B 1 12 ? 6.879 -15.617 10.828 1 97.12 12 GLN B N 1
ATOM 1477 C CA . GLN B 1 12 ? 6.5 -15.57 12.234 1 97.12 12 GLN B CA 1
ATOM 1478 C C . GLN B 1 12 ? 6.391 -14.125 12.727 1 97.12 12 GLN B C 1
ATOM 1480 O O . GLN B 1 12 ? 5.59 -13.828 13.609 1 97.12 12 GLN B O 1
ATOM 1485 N N . ALA B 1 13 ? 7.117 -13.32 12.117 1 96.94 13 ALA B N 1
ATOM 1486 C CA . ALA B 1 13 ? 7.09 -11.906 12.477 1 96.94 13 ALA B CA 1
ATOM 1487 C C . ALA B 1 13 ? 5.957 -11.172 11.766 1 96.94 13 ALA B C 1
ATOM 1489 O O . ALA B 1 13 ? 5.477 -10.141 12.242 1 96.94 13 ALA B O 1
ATOM 1490 N N . ILE B 1 14 ? 5.473 -11.641 10.664 1 97.81 14 ILE B N 1
ATOM 1491 C CA . ILE B 1 14 ? 4.566 -10.914 9.781 1 97.81 14 ILE B CA 1
ATOM 1492 C C . ILE B 1 14 ? 3.131 -11.383 10.023 1 97.81 14 ILE B C 1
ATOM 1494 O O . ILE B 1 14 ? 2.236 -10.57 10.258 1 97.81 14 ILE B O 1
ATOM 1498 N N . LEU B 1 15 ? 2.852 -12.711 9.992 1 97.69 15 LEU B N 1
ATOM 1499 C CA . LEU B 1 15 ? 1.512 -13.273 9.867 1 97.69 15 LEU B CA 1
ATOM 1500 C C . LEU B 1 15 ? 0.69 -13 11.125 1 97.69 15 LEU B C 1
ATOM 1502 O O . LEU B 1 15 ? -0.506 -12.719 11.039 1 97.69 15 LEU B O 1
ATOM 1506 N N . PRO B 1 16 ? 1.329 -13.055 12.375 1 97.31 16 PRO B N 1
ATOM 1507 C CA . PRO B 1 16 ? 0.542 -12.734 13.57 1 97.31 16 PRO B CA 1
ATOM 1508 C C . PRO B 1 16 ? -0.004 -11.312 13.547 1 97.31 16 PRO B C 1
ATOM 1510 O O . PRO B 1 16 ? -1.07 -11.047 14.109 1 97.31 16 PRO B O 1
ATOM 1513 N N . GLN B 1 17 ? 0.695 -10.391 12.891 1 95.69 17 GLN B N 1
ATOM 1514 C CA . GLN B 1 17 ? 0.218 -9.016 12.797 1 95.69 17 GLN B CA 1
ATOM 1515 C C . GLN B 1 17 ? -1.087 -8.938 12.008 1 95.69 17 GLN B C 1
ATOM 1517 O O . GLN B 1 17 ? -1.942 -8.102 12.297 1 95.69 17 GLN B O 1
ATOM 1522 N N . ILE B 1 18 ? -1.238 -9.719 11.016 1 94.69 18 ILE B N 1
ATOM 1523 C CA . ILE B 1 18 ? -2.461 -9.758 10.219 1 94.69 18 ILE B CA 1
ATOM 1524 C C . ILE B 1 18 ? -3.615 -10.281 11.07 1 94.69 18 ILE B C 1
ATOM 1526 O O . ILE B 1 18 ? -4.707 -9.703 11.062 1 94.69 18 ILE B O 1
ATOM 1530 N N . ALA B 1 19 ? -3.326 -11.352 11.812 1 93.56 19 ALA B N 1
ATOM 1531 C CA . ALA B 1 19 ? -4.32 -11.945 12.703 1 93.56 19 ALA B CA 1
ATOM 1532 C C . ALA B 1 19 ? -4.75 -10.953 13.789 1 93.56 19 ALA B C 1
ATOM 1534 O O . ALA B 1 19 ? -5.906 -10.945 14.211 1 93.56 19 ALA B O 1
ATOM 1535 N N . ASP B 1 20 ? -3.852 -10.062 14.203 1 93 20 ASP B N 1
ATOM 1536 C CA . ASP B 1 20 ? -4.113 -9.055 15.227 1 93 20 ASP B CA 1
ATOM 1537 C C . ASP B 1 20 ? -4.703 -7.789 14.617 1 93 20 ASP B C 1
ATOM 1539 O O . ASP B 1 20 ? -4.789 -6.754 15.281 1 93 20 ASP B O 1
ATOM 1543 N N . ASN B 1 21 ? -5.02 -7.828 13.352 1 90.5 21 ASN B N 1
ATOM 1544 C CA . ASN B 1 21 ? -5.617 -6.734 12.594 1 90.5 21 ASN B CA 1
ATOM 1545 C C . ASN B 1 21 ? -4.695 -5.52 12.539 1 90.5 21 ASN B C 1
ATOM 1547 O O . ASN B 1 21 ? -5.133 -4.391 12.766 1 90.5 21 ASN B O 1
ATOM 1551 N N . LYS B 1 22 ? -3.463 -5.758 12.367 1 91.5 22 LYS B N 1
ATOM 1552 C CA . LYS B 1 22 ? -2.436 -4.754 12.094 1 91.5 22 LYS B CA 1
ATOM 1553 C C . LYS B 1 22 ? -1.854 -4.934 10.695 1 91.5 22 LYS B C 1
ATOM 1555 O O . LYS B 1 22 ? -0.651 -5.152 10.539 1 91.5 22 LYS B O 1
ATOM 1560 N N . PRO B 1 23 ? -2.688 -4.691 9.648 1 91.06 23 PRO B N 1
ATOM 1561 C CA . PRO B 1 23 ? -2.287 -5.023 8.281 1 91.06 23 PRO B CA 1
ATOM 1562 C C . PRO B 1 23 ? -1.154 -4.141 7.766 1 91.06 23 PRO B C 1
ATOM 1564 O O . PRO B 1 23 ? -0.317 -4.594 6.984 1 91.06 23 PRO B O 1
ATOM 1567 N N . TYR B 1 24 ? -1.146 -2.916 8.203 1 90.62 24 TYR B N 1
ATOM 1568 C CA . TYR B 1 24 ? -0.116 -2.004 7.723 1 90.62 24 TYR B CA 1
ATOM 1569 C C . TYR B 1 24 ? 1.267 -2.449 8.188 1 90.62 24 TYR B C 1
ATOM 1571 O O . TYR B 1 24 ? 2.215 -2.471 7.395 1 90.62 24 TYR B O 1
ATOM 1579 N N . GLU B 1 25 ? 1.362 -2.799 9.508 1 92 25 GLU B N 1
ATOM 1580 C CA . GLU B 1 25 ? 2.631 -3.27 10.055 1 92 25 GLU B CA 1
ATOM 1581 C C . GLU B 1 25 ? 3.094 -4.547 9.352 1 92 25 GLU B C 1
ATOM 1583 O O . GLU B 1 25 ? 4.273 -4.688 9.031 1 92 25 GLU B O 1
ATOM 1588 N N . ALA B 1 26 ? 2.146 -5.402 9.172 1 95.62 26 ALA B N 1
ATOM 1589 C CA . ALA B 1 26 ? 2.453 -6.641 8.469 1 95.62 26 ALA B CA 1
ATOM 1590 C C . ALA B 1 26 ? 2.963 -6.363 7.059 1 95.62 26 ALA B C 1
ATOM 1592 O O . ALA B 1 26 ? 3.973 -6.93 6.633 1 95.62 26 ALA B O 1
ATOM 1593 N N . HIS B 1 27 ? 2.178 -5.543 6.375 1 94.88 27 HIS B N 1
ATOM 1594 C CA . HIS B 1 27 ? 2.5 -5.176 5 1 94.88 27 HIS B CA 1
ATOM 1595 C C . HIS B 1 27 ? 3.9 -4.578 4.906 1 94.88 27 HIS B C 1
ATOM 1597 O O . HIS B 1 27 ? 4.707 -5.008 4.078 1 94.88 27 HIS B O 1
ATOM 1603 N N . GLN B 1 28 ? 4.258 -3.664 5.781 1 90.62 28 GLN B N 1
ATOM 1604 C CA . GLN B 1 28 ? 5.543 -2.975 5.773 1 90.62 28 GLN B CA 1
ATOM 1605 C C . GLN B 1 28 ? 6.676 -3.92 6.16 1 90.62 28 GLN B C 1
ATOM 1607 O O . GLN B 1 28 ? 7.746 -3.895 5.547 1 90.62 28 GLN B O 1
ATOM 1612 N N . LYS B 1 29 ? 6.453 -4.684 7.113 1 95.62 29 LYS B N 1
ATOM 1613 C CA . LYS B 1 29 ? 7.457 -5.652 7.551 1 95.62 29 LYS B CA 1
ATOM 1614 C C . LYS B 1 29 ? 7.766 -6.66 6.445 1 95.62 29 LYS B C 1
ATOM 1616 O O . LYS B 1 29 ? 8.922 -7.031 6.242 1 95.62 29 LYS B O 1
ATOM 1621 N N . ALA B 1 30 ? 6.758 -7.129 5.719 1 97.62 30 ALA B N 1
ATOM 1622 C CA . ALA B 1 30 ? 6.965 -8.047 4.602 1 97.62 30 ALA B CA 1
ATOM 1623 C C . ALA B 1 30 ? 7.879 -7.43 3.547 1 97.62 30 ALA B C 1
ATOM 1625 O O . ALA B 1 30 ? 8.844 -8.055 3.107 1 97.62 30 ALA B O 1
ATOM 1626 N N . ARG B 1 31 ? 7.586 -6.199 3.207 1 95.56 31 ARG B N 1
ATOM 1627 C CA . ARG B 1 31 ? 8.406 -5.523 2.209 1 95.56 31 ARG B CA 1
ATOM 1628 C C . ARG B 1 31 ? 9.852 -5.395 2.682 1 95.56 31 ARG B C 1
ATOM 1630 O O . ARG B 1 31 ? 10.781 -5.594 1.899 1 95.56 31 ARG B O 1
ATOM 1637 N N . THR B 1 32 ? 9.984 -5.078 3.939 1 94.81 32 THR B N 1
ATOM 1638 C CA . THR B 1 32 ? 11.312 -4.902 4.508 1 94.81 32 THR B CA 1
ATOM 1639 C C . THR B 1 32 ? 12.094 -6.211 4.461 1 94.81 32 THR B C 1
ATOM 1641 O O . THR B 1 32 ? 13.234 -6.242 3.994 1 94.81 32 THR B O 1
ATOM 1644 N N . PHE B 1 33 ? 11.523 -7.254 4.879 1 96.88 33 PHE B N 1
ATOM 1645 C CA . PHE B 1 33 ? 12.18 -8.555 4.867 1 96.88 33 PHE B CA 1
ATOM 1646 C C . PHE B 1 33 ? 12.547 -8.961 3.445 1 96.88 33 PHE B C 1
ATOM 1648 O O . PHE B 1 33 ? 13.672 -9.391 3.186 1 96.88 33 PHE B O 1
ATOM 1655 N N . VAL B 1 34 ? 11.656 -8.797 2.57 1 98 34 VAL B N 1
ATOM 1656 C CA . VAL B 1 34 ? 11.844 -9.273 1.202 1 98 34 VAL B CA 1
ATOM 1657 C C . VAL B 1 34 ? 12.969 -8.492 0.528 1 98 34 VAL B C 1
ATOM 1659 O O . VAL B 1 34 ? 13.789 -9.07 -0.185 1 98 34 VAL B O 1
ATOM 1662 N N . SER B 1 35 ? 12.977 -7.203 0.776 1 96.56 35 SER B N 1
ATOM 1663 C CA . SER B 1 35 ? 14.039 -6.395 0.185 1 96.56 35 SER B CA 1
ATOM 1664 C C . SER B 1 35 ? 15.414 -6.895 0.606 1 96.56 35 SER B C 1
ATOM 1666 O O . SER B 1 35 ? 16.359 -6.887 -0.192 1 96.56 35 SER B O 1
ATOM 1668 N N . ARG B 1 36 ? 15.508 -7.242 1.817 1 96.12 36 ARG B N 1
ATOM 1669 C CA . ARG B 1 36 ? 16.766 -7.801 2.305 1 96.12 36 ARG B CA 1
ATOM 1670 C C . ARG B 1 36 ? 17.078 -9.133 1.628 1 96.12 36 ARG B C 1
ATOM 1672 O O . ARG B 1 36 ? 18.219 -9.375 1.222 1 96.12 36 ARG B O 1
ATOM 1679 N N . TYR B 1 37 ? 16.109 -10.023 1.531 1 97.56 37 TYR B N 1
ATOM 1680 C CA . TYR B 1 37 ? 16.297 -11.328 0.92 1 97.56 37 TYR B CA 1
ATOM 1681 C C . TYR B 1 37 ? 16.672 -11.195 -0.554 1 97.56 37 TYR B C 1
ATOM 1683 O O . TYR B 1 37 ? 17.484 -11.953 -1.068 1 97.56 37 TYR B O 1
ATOM 1691 N N . VAL B 1 38 ? 16.047 -10.297 -1.262 1 97.44 38 VAL B N 1
ATOM 1692 C CA . VAL B 1 38 ? 16.359 -10.055 -2.668 1 97.44 38 VAL B CA 1
ATOM 1693 C C . VAL B 1 38 ? 17.797 -9.562 -2.807 1 97.44 38 VAL B C 1
ATOM 1695 O O . VAL B 1 38 ? 18.547 -10.047 -3.65 1 97.44 38 VAL B O 1
ATOM 1698 N N . LYS B 1 39 ? 18.188 -8.641 -1.956 1 96.75 39 LYS B N 1
ATOM 1699 C CA . LYS B 1 39 ? 19.547 -8.086 -1.987 1 96.75 39 LYS B CA 1
ATOM 1700 C C . LYS B 1 39 ? 20.578 -9.172 -1.721 1 96.75 39 LYS B C 1
ATOM 1702 O O . LYS B 1 39 ? 21.672 -9.148 -2.297 1 96.75 39 LYS B O 1
ATOM 1707 N N . SER B 1 40 ? 20.281 -10.094 -0.912 1 96.31 40 SER B N 1
ATOM 1708 C CA . SER B 1 40 ? 21.203 -11.164 -0.556 1 96.31 40 SER B CA 1
ATOM 1709 C C . SER B 1 40 ? 21.094 -12.328 -1.533 1 96.31 40 SER B C 1
ATOM 1711 O O . SER B 1 40 ? 21.703 -13.383 -1.318 1 96.31 40 SER B O 1
ATOM 1713 N N . GLY B 1 41 ? 20.234 -12.227 -2.512 1 96.38 41 GLY B N 1
ATOM 1714 C CA . GLY B 1 41 ? 20.094 -13.25 -3.535 1 96.38 41 GLY B CA 1
ATOM 1715 C C . GLY B 1 41 ? 19.25 -14.43 -3.086 1 96.38 41 GLY B C 1
ATOM 1716 O O . GLY B 1 41 ? 19.219 -15.469 -3.746 1 96.38 41 GLY B O 1
ATOM 1717 N N . GLN B 1 42 ? 18.609 -14.32 -1.974 1 97.06 42 GLN B N 1
ATOM 1718 C CA . GLN B 1 42 ? 17.734 -15.375 -1.463 1 97.06 42 GLN B CA 1
ATOM 1719 C C . GLN B 1 42 ? 16.328 -15.266 -2.051 1 97.06 42 GLN B C 1
ATOM 1721 O O . GLN B 1 42 ? 15.359 -15.062 -1.319 1 97.06 42 GLN B O 1
ATOM 1726 N N . HIS B 1 43 ? 16.141 -15.562 -3.322 1 97.69 43 HIS B N 1
ATOM 1727 C CA . HIS B 1 43 ? 14.914 -15.281 -4.062 1 97.69 43 HIS B CA 1
ATOM 1728 C C . HIS B 1 43 ? 13.812 -16.266 -3.701 1 97.69 43 HIS B C 1
ATOM 1730 O O . HIS B 1 43 ? 12.641 -15.906 -3.625 1 97.69 43 HIS B O 1
ATOM 1736 N N . ASP B 1 44 ? 14.172 -17.516 -3.418 1 97.25 44 ASP B N 1
ATOM 1737 C CA . ASP B 1 44 ? 13.164 -18.5 -3.047 1 97.25 44 ASP B CA 1
ATOM 1738 C C . ASP B 1 44 ? 12.492 -18.125 -1.725 1 97.25 44 ASP B C 1
ATOM 1740 O O . ASP B 1 44 ? 11.281 -18.281 -1.572 1 97.25 44 ASP B O 1
ATOM 1744 N N . VAL B 1 45 ? 13.32 -17.719 -0.836 1 98.12 45 VAL B N 1
ATOM 1745 C CA . VAL B 1 45 ? 12.805 -17.281 0.461 1 98.12 45 VAL B CA 1
ATOM 1746 C C . VAL B 1 45 ? 11.922 -16.062 0.286 1 98.12 45 VAL B C 1
ATOM 1748 O O . VAL B 1 45 ? 10.828 -15.984 0.847 1 98.12 45 VAL B O 1
ATOM 1751 N N . ALA B 1 46 ? 12.352 -15.047 -0.483 1 98.56 46 ALA B N 1
ATOM 1752 C CA . ALA B 1 46 ? 11.594 -13.836 -0.771 1 98.56 46 ALA B CA 1
ATOM 1753 C C . ALA B 1 46 ? 10.234 -14.164 -1.376 1 98.56 46 ALA B C 1
ATOM 1755 O O . ALA B 1 46 ? 9.219 -13.602 -0.971 1 98.56 46 ALA B O 1
ATOM 1756 N N . ILE B 1 47 ? 10.227 -15.117 -2.271 1 98.62 47 ILE B N 1
ATOM 1757 C CA . ILE B 1 47 ? 9.016 -15.531 -2.969 1 98.62 47 ILE B CA 1
ATOM 1758 C C . ILE B 1 47 ? 8.023 -16.141 -1.974 1 98.62 47 ILE B C 1
ATOM 1760 O O . ILE B 1 47 ? 6.844 -15.781 -1.973 1 98.62 47 ILE B O 1
ATOM 1764 N N . ASP B 1 48 ? 8.523 -16.984 -1.166 1 98.69 48 ASP B N 1
ATOM 1765 C CA . ASP B 1 48 ? 7.645 -17.625 -0.191 1 98.69 48 ASP B CA 1
ATOM 1766 C C . ASP B 1 48 ? 7.062 -16.594 0.783 1 98.69 48 ASP B C 1
ATOM 1768 O O . ASP B 1 48 ? 5.875 -16.641 1.104 1 98.69 48 ASP B O 1
ATOM 1772 N N . VAL B 1 49 ? 7.848 -15.664 1.28 1 98.75 49 VAL B N 1
ATOM 1773 C CA . VAL B 1 49 ? 7.402 -14.633 2.215 1 98.75 49 VAL B CA 1
ATOM 1774 C C . VAL B 1 49 ? 6.332 -13.766 1.559 1 98.75 49 VAL B C 1
ATOM 1776 O O . VAL B 1 49 ? 5.285 -13.5 2.156 1 98.75 49 VAL B O 1
ATOM 1779 N N . LEU B 1 50 ? 6.578 -13.367 0.357 1 98.75 50 LEU B N 1
ATOM 1780 C CA . LEU B 1 50 ? 5.629 -12.523 -0.362 1 98.75 50 LEU B CA 1
ATOM 1781 C C . LEU B 1 50 ? 4.32 -13.273 -0.603 1 98.75 50 LEU B C 1
ATOM 1783 O O . LEU B 1 50 ? 3.238 -12.727 -0.37 1 98.75 50 LEU B O 1
ATOM 1787 N N . PHE B 1 51 ? 4.418 -14.523 -1.013 1 98.81 51 PHE B N 1
ATOM 1788 C CA . PHE B 1 51 ? 3.215 -15.273 -1.347 1 98.81 51 PHE B CA 1
ATOM 1789 C C . PHE B 1 51 ? 2.344 -15.477 -0.113 1 98.81 51 PHE B C 1
ATOM 1791 O O . PHE B 1 51 ? 1.147 -15.172 -0.134 1 98.81 51 PHE B O 1
ATOM 1798 N N . GLN B 1 52 ? 2.984 -15.906 0.944 1 98.75 52 GLN B N 1
ATOM 1799 C CA . GLN B 1 52 ? 2.232 -16.203 2.162 1 98.75 52 GLN B CA 1
ATOM 1800 C C . GLN B 1 52 ? 1.656 -14.922 2.766 1 98.75 52 GLN B C 1
ATOM 1802 O O . GLN B 1 52 ? 0.503 -14.898 3.203 1 98.75 52 GLN B O 1
ATOM 1807 N N . SER B 1 53 ? 2.404 -13.891 2.799 1 98.69 53 SER B N 1
ATOM 1808 C CA . SER B 1 53 ? 1.94 -12.633 3.357 1 98.69 53 SER B CA 1
ATOM 1809 C C . SER B 1 53 ? 0.815 -12.031 2.52 1 98.69 53 SER B C 1
ATOM 1811 O O . SER B 1 53 ? -0.207 -11.602 3.059 1 98.69 53 SER B O 1
ATOM 1813 N N . ALA B 1 54 ? 0.977 -12.016 1.21 1 98.25 54 ALA B N 1
ATOM 1814 C CA . ALA B 1 54 ? -0.06 -11.508 0.314 1 98.25 54 ALA B CA 1
ATOM 1815 C C . ALA B 1 54 ? -1.35 -12.312 0.459 1 98.25 54 ALA B C 1
ATOM 1817 O O . ALA B 1 54 ? -2.438 -11.734 0.556 1 98.25 54 ALA B O 1
ATOM 1818 N N . ARG B 1 55 ? -1.174 -13.617 0.446 1 98.5 55 ARG B N 1
ATOM 1819 C CA . ARG B 1 55 ? -2.33 -14.5 0.557 1 98.5 55 ARG B CA 1
ATOM 1820 C C . ARG B 1 55 ? -3.115 -14.219 1.834 1 98.5 55 ARG B C 1
ATOM 1822 O O . ARG B 1 55 ? -4.34 -14.086 1.8 1 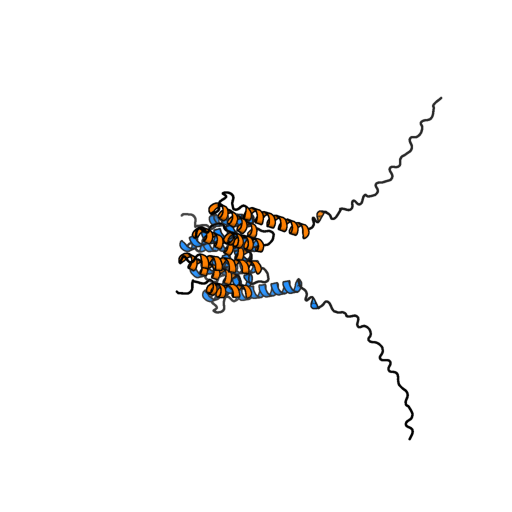98.5 55 ARG B O 1
ATOM 1829 N N . GLU B 1 56 ? -2.404 -14.078 2.939 1 98.25 56 GLU B N 1
ATOM 1830 C CA . GLU B 1 56 ? -3.08 -13.875 4.219 1 98.25 56 GLU B CA 1
ATOM 1831 C C . GLU B 1 56 ? -3.711 -12.484 4.297 1 98.25 56 GLU B C 1
ATOM 1833 O O . GLU B 1 56 ? -4.789 -12.32 4.867 1 98.25 56 GLU B O 1
ATOM 1838 N N . LEU B 1 57 ? -3.109 -11.516 3.766 1 95.44 57 LEU B N 1
ATOM 1839 C CA . LEU B 1 57 ? -3.686 -10.172 3.73 1 95.44 57 LEU B CA 1
ATOM 1840 C C . LEU B 1 57 ? -4.957 -10.148 2.889 1 95.44 57 LEU B C 1
ATOM 1842 O O . LEU B 1 57 ? -5.961 -9.555 3.289 1 95.44 57 LEU B O 1
ATOM 1846 N N . LEU B 1 58 ? -4.938 -10.812 1.765 1 95.12 58 LEU B N 1
ATOM 1847 C CA . LEU B 1 58 ? -6.105 -10.867 0.896 1 95.12 58 LEU B CA 1
ATOM 1848 C C . LEU B 1 58 ? -7.25 -11.609 1.572 1 95.12 58 LEU B C 1
ATOM 1850 O O . LEU B 1 58 ? -8.398 -11.172 1.521 1 95.12 58 LEU B O 1
ATOM 1854 N N . LYS B 1 59 ? -6.934 -12.68 2.213 1 95.88 59 LYS B N 1
ATOM 1855 C CA . LYS B 1 59 ? -7.953 -13.438 2.93 1 95.88 59 LYS B CA 1
ATOM 1856 C C . LYS B 1 59 ? -8.609 -12.594 4.016 1 95.88 59 LYS B C 1
ATOM 1858 O O . LYS B 1 59 ? -9.797 -12.75 4.297 1 95.88 59 LYS B O 1
ATOM 1863 N N . ALA B 1 60 ? -7.84 -11.695 4.598 1 92.56 60 ALA B N 1
ATOM 1864 C CA . ALA B 1 60 ? -8.328 -10.859 5.691 1 92.56 60 ALA B CA 1
ATOM 1865 C C . ALA B 1 60 ? -9.031 -9.617 5.152 1 92.56 60 ALA B C 1
ATOM 1867 O O . ALA B 1 60 ? -9.469 -8.758 5.93 1 92.56 60 ALA B O 1
ATOM 1868 N N . GLY B 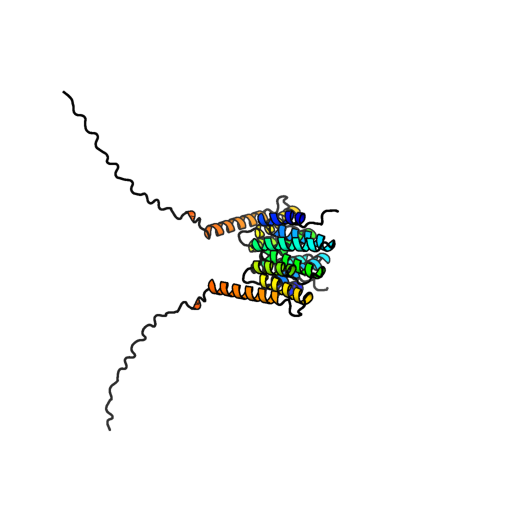1 61 ? -9.086 -9.445 3.867 1 88.56 61 GLY B N 1
ATOM 1869 C CA . GLY B 1 61 ? -9.844 -8.352 3.27 1 88.56 61 GLY B CA 1
ATOM 1870 C C . GLY B 1 61 ? -9.008 -7.109 3.023 1 88.56 61 GLY B C 1
ATOM 1871 O O . GLY B 1 61 ? -9.539 -6.066 2.639 1 88.56 61 GLY B O 1
ATOM 1872 N N . HIS B 1 62 ? -7.758 -7.215 3.26 1 88 62 HIS B N 1
ATOM 1873 C CA . HIS B 1 62 ? -6.871 -6.09 2.988 1 88 62 HIS B CA 1
ATOM 1874 C C . HIS B 1 62 ? -6.32 -6.156 1.568 1 88 62 HIS B C 1
ATOM 1876 O O . HIS B 1 62 ? -5.117 -6.359 1.372 1 88 62 HIS B O 1
ATOM 1882 N N . THR B 1 63 ? -7.195 -5.863 0.642 1 89.44 63 THR B N 1
ATOM 1883 C CA . THR B 1 63 ? -6.969 -6.145 -0.772 1 89.44 63 THR B CA 1
ATOM 1884 C C . THR B 1 63 ? -5.824 -5.289 -1.313 1 89.44 63 THR B C 1
ATOM 1886 O O . THR B 1 63 ? -4.969 -5.785 -2.049 1 89.44 63 THR B O 1
ATOM 1889 N N . GLY B 1 64 ? -5.812 -4.035 -0.98 1 88.06 64 GLY B N 1
ATOM 1890 C CA . GLY B 1 64 ? -4.738 -3.174 -1.453 1 88.06 64 GLY B CA 1
ATOM 1891 C C . GLY B 1 64 ? -3.361 -3.652 -1.037 1 88.06 64 GLY B C 1
ATOM 1892 O O . GLY B 1 64 ? -2.434 -3.674 -1.85 1 88.06 64 GLY B O 1
ATOM 1893 N N . SER B 1 65 ? -3.293 -4.012 0.185 1 90.81 65 SER B N 1
ATOM 1894 C CA . SER B 1 65 ? -2.021 -4.508 0.701 1 90.81 65 SER B CA 1
ATOM 1895 C C . SER B 1 65 ? -1.63 -5.824 0.038 1 90.81 65 SER B C 1
ATOM 1897 O O . SER B 1 65 ? -0.47 -6.016 -0.333 1 90.81 65 SER B O 1
ATOM 1899 N N . GLY B 1 66 ? -2.561 -6.695 -0.083 1 94.38 66 GLY B N 1
ATOM 1900 C CA . GLY B 1 66 ? -2.311 -7.973 -0.729 1 94.38 66 GLY B CA 1
ATOM 1901 C C . GLY B 1 66 ? -1.86 -7.836 -2.172 1 94.38 66 GLY B C 1
ATOM 1902 O O . GLY B 1 66 ? -0.92 -8.508 -2.6 1 94.38 66 GLY B O 1
ATOM 1903 N N . VAL B 1 67 ? -2.475 -6.984 -2.852 1 94 67 VAL B N 1
ATOM 1904 C CA . VAL B 1 67 ? -2.148 -6.766 -4.254 1 94 67 VAL B CA 1
ATOM 1905 C C . VAL B 1 67 ? -0.762 -6.137 -4.371 1 94 67 VAL B C 1
ATOM 1907 O O . VAL B 1 67 ? 0.012 -6.484 -5.266 1 94 67 VAL B O 1
ATOM 1910 N N . ASP B 1 68 ? -0.488 -5.262 -3.492 1 93 68 ASP B N 1
ATOM 1911 C CA . ASP B 1 68 ? 0.841 -4.66 -3.492 1 93 68 ASP B CA 1
ATOM 1912 C C . ASP B 1 68 ? 1.925 -5.719 -3.299 1 93 68 ASP B C 1
ATOM 1914 O O . ASP B 1 68 ? 2.887 -5.773 -4.066 1 93 68 ASP B O 1
ATOM 1918 N N . LEU B 1 69 ? 1.795 -6.574 -2.33 1 96.94 69 LEU B N 1
ATOM 1919 C CA . LEU B 1 69 ? 2.783 -7.621 -2.1 1 96.94 69 LEU B CA 1
ATOM 1920 C C . LEU B 1 69 ? 2.789 -8.625 -3.248 1 96.94 69 LEU B C 1
ATOM 1922 O O . LEU B 1 69 ? 3.84 -9.164 -3.598 1 96.94 69 LEU B O 1
ATOM 1926 N N . GLY B 1 70 ? 1.669 -8.914 -3.822 1 98.06 70 GLY B N 1
ATOM 1927 C CA . GLY B 1 70 ? 1.602 -9.734 -5.016 1 98.06 70 GLY B CA 1
ATOM 1928 C C . GLY B 1 70 ? 2.354 -9.141 -6.195 1 98.06 70 GLY B C 1
ATOM 1929 O O . GLY B 1 70 ? 3.027 -9.867 -6.934 1 98.06 70 GLY B O 1
ATOM 1930 N N . SER B 1 71 ? 2.213 -7.895 -6.367 1 96.81 71 SER B N 1
ATOM 1931 C CA . SER B 1 71 ? 2.943 -7.199 -7.422 1 96.81 71 SER B CA 1
ATOM 1932 C C . SER B 1 71 ? 4.445 -7.238 -7.172 1 96.81 71 SER B C 1
ATOM 1934 O O . SER B 1 71 ? 5.23 -7.406 -8.109 1 96.81 71 SER B O 1
ATOM 1936 N N . PHE B 1 72 ? 4.785 -7.113 -5.906 1 97.19 72 PHE B N 1
ATOM 1937 C CA . PHE B 1 72 ? 6.188 -7.23 -5.535 1 97.19 72 PHE B CA 1
ATOM 1938 C C . PHE B 1 72 ? 6.711 -8.633 -5.828 1 97.19 72 PHE B C 1
ATOM 1940 O O . PHE B 1 72 ? 7.852 -8.797 -6.266 1 97.19 72 PHE B O 1
ATOM 1947 N N . LEU B 1 73 ? 5.91 -9.602 -5.629 1 98.75 73 LEU B N 1
ATOM 1948 C CA . LEU B 1 73 ? 6.242 -10.977 -5.977 1 98.75 73 LEU B CA 1
ATOM 1949 C C . LEU B 1 73 ? 6.582 -11.102 -7.457 1 98.75 73 LEU B C 1
ATOM 1951 O O . LEU B 1 73 ? 7.578 -11.727 -7.82 1 98.75 73 LEU B O 1
ATOM 1955 N N . ILE B 1 74 ? 5.836 -10.438 -8.266 1 98.44 74 ILE B N 1
ATOM 1956 C CA . ILE B 1 74 ? 6.078 -10.453 -9.703 1 98.44 74 ILE B CA 1
ATOM 1957 C C . ILE B 1 74 ? 7.41 -9.773 -10.008 1 98.44 74 ILE B C 1
ATOM 1959 O O . ILE B 1 74 ? 8.172 -10.234 -10.852 1 98.44 74 ILE B O 1
ATOM 1963 N N . ASP B 1 75 ? 7.699 -8.719 -9.336 1 97.31 75 ASP B N 1
ATOM 1964 C CA . ASP B 1 75 ? 8.984 -8.047 -9.508 1 97.31 75 ASP B CA 1
ATOM 1965 C C . ASP B 1 75 ? 10.141 -8.984 -9.164 1 97.31 75 ASP B C 1
ATOM 1967 O O . ASP B 1 75 ? 11.172 -8.977 -9.828 1 97.31 75 ASP B O 1
ATOM 1971 N N . VAL B 1 76 ? 9.945 -9.703 -8.102 1 98.5 76 VAL B N 1
ATOM 1972 C CA . VAL B 1 76 ? 10.969 -10.664 -7.715 1 98.5 76 VAL B CA 1
ATOM 1973 C C . VAL B 1 76 ? 11.102 -11.742 -8.781 1 98.5 76 VAL B C 1
ATOM 1975 O O . VAL B 1 76 ? 12.211 -12.18 -9.102 1 98.5 76 VAL B O 1
ATOM 1978 N N . TYR B 1 77 ? 9.898 -12.234 -9.352 1 98.56 77 TYR B N 1
ATOM 1979 C CA . TYR B 1 77 ? 9.945 -13.164 -10.477 1 98.56 77 TYR B CA 1
ATOM 1980 C C . TYR B 1 77 ? 10.812 -12.617 -11.602 1 98.56 77 TYR B C 1
ATOM 1982 O O . TYR B 1 77 ? 11.641 -13.336 -12.172 1 98.56 77 TYR B O 1
ATOM 1990 N N . ASP B 1 78 ? 10.664 -11.359 -11.891 1 97.44 78 ASP B N 1
ATOM 1991 C CA . ASP B 1 78 ? 11.406 -10.711 -12.961 1 97.44 78 ASP B CA 1
ATOM 1992 C C . ASP B 1 78 ? 12.898 -10.656 -12.633 1 97.44 78 ASP B C 1
ATOM 1994 O O . ASP B 1 78 ? 13.734 -11.055 -13.453 1 97.44 78 ASP B O 1
ATOM 1998 N N . THR B 1 79 ? 13.203 -10.195 -11.5 1 96.25 79 THR B N 1
ATOM 1999 C CA . THR B 1 79 ? 14.586 -10.008 -11.07 1 96.25 79 THR B CA 1
ATOM 2000 C C . THR B 1 79 ? 15.336 -11.336 -11.031 1 96.25 79 THR B C 1
ATOM 2002 O O . THR B 1 79 ? 16.516 -11.406 -11.398 1 96.25 79 THR B O 1
ATOM 2005 N N . ALA B 1 80 ? 14.664 -12.359 -10.609 1 97.25 80 ALA B N 1
ATOM 2006 C CA . ALA B 1 80 ? 15.289 -13.664 -10.438 1 97.25 80 ALA B CA 1
ATOM 2007 C C . ALA B 1 80 ? 15.109 -14.531 -11.688 1 97.25 80 ALA B C 1
ATOM 2009 O O . ALA B 1 80 ? 15.469 -15.703 -11.695 1 97.25 80 ALA B O 1
ATOM 2010 N N . ASN B 1 81 ? 14.422 -14 -12.695 1 97.19 81 ASN B N 1
ATOM 2011 C CA . ASN B 1 81 ? 14.172 -14.703 -13.945 1 97.19 81 ASN B CA 1
ATOM 2012 C C . ASN B 1 81 ? 13.43 -16.016 -13.711 1 97.19 81 ASN B C 1
ATOM 2014 O O . ASN B 1 81 ? 13.836 -17.062 -14.227 1 97.19 81 ASN B O 1
ATOM 2018 N N . ILE B 1 82 ? 12.461 -15.961 -12.914 1 97.94 82 ILE B N 1
ATOM 2019 C CA . ILE B 1 82 ? 11.633 -17.125 -12.648 1 97.94 82 ILE B CA 1
ATOM 2020 C C . ILE B 1 82 ? 10.805 -17.469 -13.891 1 97.94 82 ILE B C 1
ATOM 2022 O O . ILE B 1 82 ? 10.141 -16.609 -14.453 1 97.94 82 ILE B O 1
ATOM 2026 N N . GLU B 1 83 ? 10.805 -18.734 -14.273 1 96.69 83 GLU B N 1
ATOM 2027 C CA . GLU B 1 83 ? 10.047 -19.172 -15.445 1 96.69 83 GLU B CA 1
ATOM 2028 C C . GLU B 1 83 ? 8.57 -19.359 -15.109 1 96.69 83 GLU B C 1
ATOM 2030 O O . GLU B 1 83 ? 8.219 -19.609 -13.953 1 96.69 83 GLU B O 1
ATOM 2035 N N . VAL B 1 84 ? 7.75 -19.297 -16.172 1 97.31 84 VAL B N 1
ATOM 2036 C CA . VAL B 1 84 ? 6.336 -19.609 -16.016 1 97.31 84 VAL B CA 1
ATOM 2037 C C . VAL B 1 84 ? 6.152 -21.125 -15.898 1 97.31 84 VAL B C 1
ATOM 2039 O O . VAL B 1 84 ? 6.367 -21.859 -16.859 1 97.31 84 VAL B O 1
ATOM 2042 N N . GLY B 1 85 ? 5.871 -21.609 -14.742 1 96.44 85 GLY B N 1
ATOM 2043 C CA . GLY B 1 85 ? 5.609 -23.016 -14.477 1 96.44 85 GLY B CA 1
ATOM 2044 C C . GLY B 1 85 ? 4.441 -23.234 -13.531 1 96.44 85 GLY B C 1
ATOM 2045 O O . GLY B 1 85 ? 3.76 -22.281 -13.141 1 96.44 85 GLY B O 1
ATOM 2046 N N . PRO B 1 86 ? 4.102 -24.453 -13.266 1 96.19 86 PRO B N 1
ATOM 2047 C CA . PRO B 1 86 ? 2.936 -24.766 -12.438 1 96.19 86 PRO B CA 1
ATOM 2048 C C . PRO B 1 86 ? 2.951 -24.047 -11.094 1 96.19 86 PRO B C 1
ATOM 2050 O O . PRO B 1 86 ? 1.919 -23.531 -10.648 1 96.19 86 PRO B O 1
ATOM 2053 N N . GLU B 1 87 ? 4.133 -23.922 -10.445 1 97.5 87 GLU B N 1
ATOM 2054 C CA . GLU B 1 87 ? 4.211 -23.312 -9.125 1 97.5 87 GLU B CA 1
ATOM 2055 C C . GLU B 1 87 ? 4.051 -21.797 -9.195 1 97.5 87 GLU B C 1
ATOM 2057 O O . GLU B 1 87 ? 3.27 -21.219 -8.438 1 97.5 87 GLU B O 1
ATOM 2062 N N . SER B 1 88 ? 4.867 -21.188 -10.102 1 97.94 88 SER B N 1
ATOM 2063 C CA . SER B 1 88 ? 4.809 -19.734 -10.242 1 97.94 88 SER B CA 1
ATOM 2064 C C . SER B 1 88 ? 3.434 -19.281 -10.727 1 97.94 88 SER B C 1
ATOM 2066 O O . SER B 1 88 ? 2.871 -18.312 -10.203 1 97.94 88 SER B O 1
ATOM 2068 N N . ARG B 1 89 ? 2.859 -20.016 -11.625 1 96.75 89 ARG B N 1
ATOM 2069 C CA . ARG B 1 89 ? 1.512 -19.75 -12.109 1 96.75 89 ARG B CA 1
ATOM 2070 C C . ARG B 1 89 ? 0.477 -19.953 -11.008 1 96.75 89 ARG B C 1
ATOM 2072 O O . ARG B 1 89 ? -0.441 -19.141 -10.859 1 96.75 89 ARG B O 1
ATOM 2079 N N . GLY B 1 90 ? 0.629 -21.031 -10.32 1 97.06 90 GLY B N 1
ATOM 2080 C CA . GLY B 1 90 ? -0.301 -21.359 -9.25 1 97.06 90 GLY B CA 1
ATOM 2081 C C . GLY B 1 90 ? -0.366 -20.297 -8.164 1 97.06 90 GLY B C 1
ATOM 2082 O O . GLY B 1 90 ? -1.449 -19.953 -7.688 1 97.06 90 GLY B O 1
ATOM 2083 N N . ARG B 1 91 ? 0.814 -19.766 -7.758 1 97.94 91 ARG B N 1
ATOM 2084 C CA . ARG B 1 91 ? 0.848 -18.703 -6.766 1 97.94 91 ARG B CA 1
ATOM 2085 C C . ARG B 1 91 ? 0.068 -17.484 -7.242 1 97.94 91 ARG B C 1
ATOM 2087 O O . ARG B 1 91 ? -0.751 -16.938 -6.504 1 97.94 91 ARG B O 1
ATOM 2094 N N . MET B 1 92 ? 0.212 -17.125 -8.453 1 97.56 92 MET B N 1
ATOM 2095 C CA . MET B 1 92 ? -0.406 -15.898 -8.961 1 97.56 92 MET B CA 1
ATOM 2096 C C . MET B 1 92 ? -1.909 -16.078 -9.141 1 97.56 92 MET B C 1
ATOM 2098 O O . MET B 1 92 ? -2.691 -15.188 -8.82 1 97.56 92 MET B O 1
ATOM 2102 N N . THR B 1 93 ? -2.318 -17.281 -9.641 1 96.06 93 THR B N 1
ATOM 2103 C CA . THR B 1 93 ? -3.746 -17.531 -9.828 1 96.06 93 THR B CA 1
ATOM 2104 C C . THR B 1 93 ? -4.469 -17.547 -8.484 1 96.06 93 THR B C 1
ATOM 2106 O O . THR B 1 93 ? -5.602 -17.078 -8.367 1 96.06 93 THR B O 1
ATOM 2109 N N . GLN B 1 94 ? -3.805 -18.078 -7.504 1 96.56 94 GLN B N 1
ATOM 2110 C CA . GLN B 1 94 ? -4.398 -18.094 -6.172 1 96.56 94 GLN B CA 1
ATOM 2111 C C . GLN B 1 94 ? -4.59 -16.672 -5.645 1 96.56 94 GLN B C 1
ATOM 2113 O O . GLN B 1 94 ? -5.652 -16.344 -5.113 1 96.56 94 GLN B O 1
ATOM 2118 N N . LEU B 1 95 ? -3.576 -15.875 -5.75 1 97.5 95 LEU B N 1
ATOM 2119 C CA . LEU B 1 95 ? -3.668 -14.5 -5.266 1 97.5 95 LEU B CA 1
ATOM 2120 C C . LEU B 1 95 ? -4.738 -13.727 -6.031 1 97.5 95 LEU B C 1
ATOM 2122 O O . LEU B 1 95 ? -5.516 -12.984 -5.434 1 97.5 95 LEU B O 1
ATOM 2126 N N . ILE B 1 96 ? -4.852 -13.891 -7.328 1 95.44 96 ILE B N 1
ATOM 2127 C CA . ILE B 1 96 ? -5.84 -13.211 -8.148 1 95.44 96 ILE B CA 1
ATOM 2128 C C . ILE B 1 96 ? -7.246 -13.617 -7.719 1 95.44 96 ILE B C 1
ATOM 2130 O O . ILE B 1 96 ? -8.141 -12.773 -7.609 1 95.44 96 ILE B O 1
ATOM 2134 N N . ALA B 1 97 ? -7.422 -14.875 -7.41 1 93.19 97 ALA B N 1
ATOM 2135 C CA . ALA B 1 97 ? -8.727 -15.383 -6.992 1 93.19 97 ALA B CA 1
ATOM 2136 C C . ALA B 1 97 ? -9.172 -14.742 -5.68 1 93.19 97 ALA B C 1
ATOM 2138 O O . ALA B 1 97 ? -10.367 -14.562 -5.445 1 93.19 97 ALA B O 1
ATOM 2139 N N . LEU B 1 98 ? -8.234 -14.32 -4.891 1 94 98 LEU B N 1
ATOM 2140 C CA . LEU B 1 98 ? -8.531 -13.805 -3.559 1 94 98 LEU B CA 1
ATOM 2141 C C . LEU B 1 98 ? -8.828 -12.312 -3.611 1 94 98 LEU B C 1
ATOM 2143 O O . LEU B 1 98 ? -9.281 -11.727 -2.625 1 94 98 LEU B O 1
ATOM 2147 N N . THR B 1 99 ? -8.562 -11.562 -4.668 1 91.12 99 THR B N 1
ATOM 2148 C CA . THR B 1 99 ? -8.812 -10.133 -4.762 1 91.12 99 THR B CA 1
ATOM 2149 C C . THR B 1 99 ? -10.305 -9.844 -4.832 1 91.12 99 THR B C 1
ATOM 2151 O O . THR B 1 99 ? -10.734 -8.711 -4.609 1 91.12 99 THR B O 1
ATOM 2154 N N . GLY B 1 100 ? -11.227 -10.828 -4.965 1 78 100 GLY B N 1
ATOM 2155 C CA . GLY B 1 100 ? -12.656 -10.609 -5.113 1 78 100 GLY B CA 1
ATOM 2156 C C . GLY B 1 100 ? -13.078 -10.398 -6.555 1 78 100 GLY B C 1
ATOM 2157 O O . GLY B 1 100 ? -12.234 -10.312 -7.449 1 78 100 GLY B O 1
ATOM 2158 N N . PRO B 1 101 ? -14.398 -10.398 -6.785 1 65.75 101 PRO B N 1
ATOM 2159 C CA . PRO B 1 101 ? -14.93 -10.531 -8.141 1 65.75 101 PRO B CA 1
ATOM 2160 C C . PRO B 1 101 ? -14.641 -9.312 -9.016 1 65.75 101 PRO B C 1
ATOM 2162 O O . PRO B 1 101 ? -14.609 -9.422 -10.242 1 65.75 101 PRO B O 1
ATOM 2165 N N . GLU B 1 102 ? -14.781 -8.117 -8.547 1 61.56 102 GLU B N 1
ATOM 2166 C CA . GLU B 1 102 ? -14.562 -7 -9.461 1 61.56 102 GLU B CA 1
ATOM 2167 C C . GLU B 1 102 ? -13.797 -5.867 -8.789 1 61.56 102 GLU B C 1
ATOM 2169 O O . GLU B 1 102 ? -13.891 -5.684 -7.574 1 61.56 102 GLU B O 1
ATOM 2174 N N . GLY B 1 103 ? -12.742 -5.426 -9.656 1 76.75 103 GLY B N 1
ATOM 2175 C CA . GLY B 1 103 ? -12.219 -4.176 -9.133 1 76.75 103 GLY B CA 1
ATOM 2176 C C . GLY B 1 103 ? -10.812 -3.859 -9.617 1 76.75 103 GLY B C 1
ATOM 2177 O O . GLY B 1 103 ? -10.188 -4.684 -10.281 1 76.75 103 GLY B O 1
ATOM 2178 N N . ALA B 1 104 ? -10.547 -2.713 -9.57 1 84.81 104 ALA B N 1
ATOM 2179 C CA . ALA B 1 104 ? -9.281 -2.127 -10.008 1 84.81 104 ALA B CA 1
ATOM 2180 C C . ALA B 1 104 ? -8.094 -2.934 -9.492 1 84.81 104 ALA B C 1
ATOM 2182 O O . ALA B 1 104 ? -7.098 -3.102 -10.195 1 84.81 104 ALA B O 1
ATOM 2183 N N . TRP B 1 105 ? -8.312 -3.65 -8.406 1 87.12 105 TRP B N 1
ATOM 2184 C CA . TRP B 1 105 ? -7.199 -4.363 -7.781 1 87.12 105 TRP B CA 1
ATOM 2185 C C . TRP B 1 105 ? -6.977 -5.719 -8.445 1 87.12 105 TRP B C 1
ATOM 2187 O O . TRP B 1 105 ? -5.84 -6.109 -8.711 1 87.12 105 TRP B O 1
ATOM 2197 N N . ARG B 1 106 ? -8.078 -6.465 -8.75 1 90.19 106 ARG B N 1
ATOM 2198 C CA . ARG B 1 106 ? -7.977 -7.723 -9.484 1 90.19 106 ARG B CA 1
ATOM 2199 C C . ARG B 1 106 ? -7.348 -7.5 -10.859 1 90.19 106 ARG B C 1
ATOM 2201 O O . ARG B 1 106 ? -6.496 -8.281 -11.289 1 90.19 106 ARG B O 1
ATOM 2208 N N . LYS B 1 107 ? -7.848 -6.5 -11.477 1 89.31 107 LYS B N 1
ATOM 2209 C CA . LYS B 1 107 ? -7.316 -6.168 -12.797 1 89.31 107 LYS B CA 1
ATOM 2210 C C . LYS B 1 107 ? -5.82 -5.891 -12.734 1 89.31 107 LYS B C 1
ATOM 2212 O O . LYS B 1 107 ? -5.059 -6.355 -13.586 1 89.31 107 LYS B O 1
ATOM 2217 N N . THR B 1 108 ? -5.422 -5.129 -11.805 1 91.56 108 THR B N 1
ATOM 2218 C CA . THR B 1 108 ? -4.02 -4.766 -11.641 1 91.56 108 THR B CA 1
ATOM 2219 C C . THR B 1 108 ? -3.148 -6.012 -11.508 1 91.56 108 THR B C 1
ATOM 2221 O O . THR B 1 108 ? -2.16 -6.168 -12.227 1 91.56 108 THR B O 1
ATOM 2224 N N . LEU B 1 109 ? -3.506 -6.891 -10.594 1 94.88 109 LEU B N 1
ATOM 2225 C CA . LEU B 1 109 ? -2.693 -8.078 -10.352 1 94.88 109 LEU B CA 1
ATOM 2226 C C . LEU B 1 109 ? -2.717 -9.008 -11.57 1 94.88 109 LEU B C 1
ATOM 2228 O O . LEU B 1 109 ? -1.694 -9.594 -11.922 1 94.88 109 LEU B O 1
ATOM 2232 N N . THR B 1 110 ? -3.85 -9.094 -12.195 1 93.69 110 THR B N 1
ATOM 2233 C CA . THR B 1 110 ? -3.994 -9.891 -13.406 1 93.69 110 THR B CA 1
ATOM 2234 C C . THR B 1 110 ? -3.096 -9.359 -14.523 1 93.69 110 THR B C 1
ATOM 2236 O O . THR B 1 110 ? -2.336 -10.117 -15.133 1 93.69 110 THR B O 1
ATOM 2239 N N . ASP B 1 111 ? -3.172 -8.094 -14.781 1 92.94 111 ASP B N 1
ATOM 2240 C CA . ASP B 1 111 ? -2.395 -7.473 -15.852 1 92.94 111 ASP B CA 1
ATOM 2241 C C . ASP B 1 111 ? -0.897 -7.676 -15.633 1 92.94 111 ASP B C 1
ATOM 2243 O O . ASP B 1 111 ? -0.17 -8.031 -16.562 1 92.94 111 ASP B O 1
ATOM 2247 N N . LYS B 1 112 ? -0.469 -7.469 -14.43 1 95.44 112 LYS B N 1
ATOM 2248 C CA . LYS B 1 112 ? 0.948 -7.629 -14.117 1 95.44 112 LYS B CA 1
ATOM 2249 C C . LYS B 1 112 ? 1.386 -9.078 -14.273 1 95.44 112 LYS B C 1
ATOM 2251 O O . LYS B 1 112 ? 2.492 -9.359 -14.734 1 95.44 112 LYS B O 1
ATOM 2256 N N . THR B 1 113 ? 0.482 -9.969 -13.867 1 97.12 113 THR B N 1
ATOM 2257 C CA . THR B 1 113 ? 0.771 -11.391 -13.992 1 97.12 113 THR B CA 1
ATOM 2258 C C . THR B 1 113 ? 0.886 -11.797 -15.453 1 97.12 113 THR B C 1
ATOM 2260 O O . THR B 1 113 ? 1.82 -12.508 -15.836 1 97.12 113 THR B O 1
ATOM 2263 N N . VAL B 1 114 ? 0.004 -11.305 -16.25 1 95.69 114 VAL B N 1
ATOM 2264 C CA . VAL B 1 114 ? 0.007 -11.617 -17.672 1 95.69 114 VAL B CA 1
ATOM 2265 C C . VAL B 1 114 ? 1.248 -11.016 -18.328 1 95.69 114 VAL B C 1
ATOM 226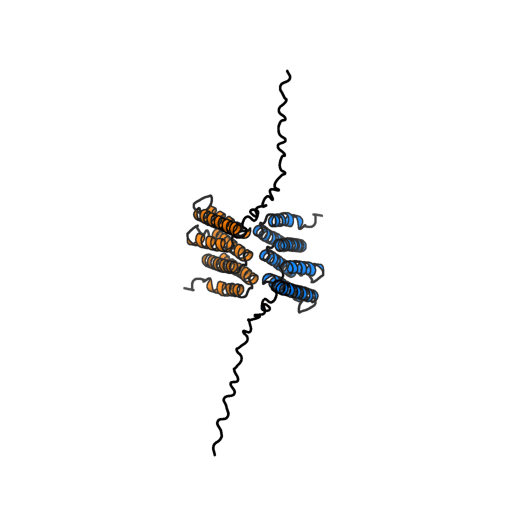7 O O . VAL B 1 114 ? 1.915 -11.68 -19.141 1 95.69 114 VAL B O 1
ATOM 2270 N N . ALA B 1 115 ? 1.556 -9.859 -18 1 95.94 115 ALA B N 1
ATOM 2271 C CA . ALA B 1 115 ? 2.736 -9.195 -18.547 1 95.94 115 ALA B CA 1
ATOM 2272 C C . ALA B 1 115 ? 4.008 -9.977 -18.219 1 95.94 115 ALA B C 1
ATOM 2274 O O . ALA B 1 115 ? 4.867 -10.172 -19.078 1 95.94 115 ALA B O 1
ATOM 2275 N N . TRP B 1 116 ? 4.09 -10.359 -16.969 1 97.56 116 TRP B N 1
ATOM 2276 C CA . TRP B 1 116 ? 5.23 -11.164 -16.547 1 97.56 116 TRP B CA 1
ATOM 2277 C C . TRP B 1 116 ? 5.289 -12.469 -17.344 1 97.56 116 TRP B C 1
ATOM 2279 O O . TRP B 1 116 ? 6.363 -12.891 -17.781 1 97.56 116 TRP B O 1
ATOM 2289 N N . SER B 1 117 ? 4.148 -13.094 -17.516 1 97.19 117 SER B N 1
ATOM 2290 C CA . SER B 1 117 ? 4.105 -14.375 -18.203 1 97.19 117 SER B CA 1
ATOM 2291 C C . SER B 1 117 ? 4.473 -14.227 -19.672 1 97.19 117 SER B C 1
ATOM 2293 O O . SER B 1 117 ? 5.027 -15.148 -20.281 1 97.19 117 SER B O 1
ATOM 2295 N N . ALA B 1 118 ? 4.168 -13.117 -20.297 1 96.38 118 ALA B N 1
ATOM 2296 C CA . ALA B 1 118 ? 4.555 -12.828 -21.672 1 96.38 118 ALA B CA 1
ATOM 2297 C C . ALA B 1 118 ? 6.066 -12.664 -21.797 1 96.38 118 ALA B C 1
ATOM 2299 O O . ALA B 1 118 ? 6.66 -13.094 -22.797 1 96.38 118 ALA B O 1
ATOM 2300 N N . LYS B 1 119 ? 6.645 -12.086 -20.844 1 96.31 119 LYS B N 1
ATOM 2301 C CA . LYS B 1 119 ? 8.078 -11.789 -20.859 1 96.31 119 LYS B CA 1
ATOM 2302 C C . LYS B 1 119 ? 8.898 -13.047 -20.594 1 96.31 119 LYS B C 1
ATOM 2304 O O . LYS B 1 119 ? 9.969 -13.227 -21.172 1 96.31 119 LYS B O 1
ATOM 2309 N N . HIS B 1 120 ? 8.438 -13.93 -19.75 1 95.69 120 HIS B N 1
ATOM 2310 C CA . HIS B 1 120 ? 9.258 -15.039 -19.266 1 95.69 120 HIS B CA 1
ATOM 2311 C C . HIS B 1 120 ? 8.703 -16.375 -19.734 1 95.69 120 HIS B C 1
ATOM 2313 O O . HIS B 1 120 ? 9.266 -17.438 -19.422 1 95.69 120 HIS B O 1
ATOM 2319 N N . GLY B 1 121 ? 7.59 -16.344 -20.406 1 92.56 121 GLY B N 1
ATOM 2320 C CA . GLY B 1 121 ? 6.969 -17.578 -20.891 1 92.56 121 GLY B CA 1
ATOM 2321 C C . GLY B 1 121 ? 7.203 -17.812 -22.359 1 92.56 121 GLY B C 1
ATOM 2322 O O . GLY B 1 121 ? 8.07 -17.188 -22.969 1 92.56 121 GLY B O 1
ATOM 2323 N N . LYS B 1 122 ? 6.492 -18.828 -22.875 1 91.81 122 LYS B N 1
ATOM 2324 C CA . LYS B 1 122 ? 6.652 -19.281 -24.25 1 91.81 122 LYS B CA 1
ATOM 2325 C C . LYS B 1 122 ? 5.812 -18.453 -25.219 1 91.81 122 LYS B C 1
ATOM 2327 O O . LYS B 1 122 ? 6.066 -18.453 -26.422 1 91.81 122 LYS B O 1
ATOM 2332 N N . TYR B 1 123 ? 4.855 -17.766 -24.688 1 91.31 123 TYR B N 1
ATOM 2333 C CA . TYR B 1 123 ? 3.871 -17.109 -25.547 1 91.31 123 TYR B CA 1
ATOM 2334 C C . TYR B 1 123 ? 3.977 -15.594 -25.422 1 91.31 123 TYR B C 1
ATOM 2336 O O . TYR B 1 123 ? 3.855 -15.039 -24.328 1 91.31 123 TYR B O 1
ATOM 2344 N N . PRO B 1 124 ? 4.086 -14.883 -26.484 1 92.5 124 PRO B N 1
ATOM 2345 C CA . PRO B 1 124 ? 4.273 -13.43 -26.469 1 92.5 124 PRO B CA 1
ATOM 2346 C C . PRO B 1 124 ? 3.059 -12.688 -25.906 1 92.5 124 PRO B C 1
ATOM 2348 O O . PRO B 1 124 ? 3.186 -11.57 -25.422 1 92.5 124 PRO B O 1
ATOM 2351 N N . ALA B 1 125 ? 1.913 -13.258 -25.984 1 91.31 125 ALA B N 1
ATOM 2352 C CA . ALA B 1 125 ? 0.702 -12.617 -25.484 1 91.31 125 ALA B CA 1
ATOM 2353 C C . ALA B 1 125 ? 0.477 -12.938 -24.016 1 91.31 125 ALA B C 1
ATOM 2355 O O . ALA B 1 125 ? -0.443 -12.406 -23.391 1 91.31 125 ALA B O 1
ATOM 2356 N N . GLY B 1 126 ? 1.269 -13.781 -23.484 1 93.56 126 GLY B N 1
ATOM 2357 C CA . GLY B 1 126 ? 1.085 -14.242 -22.125 1 93.56 126 GLY B CA 1
ATOM 2358 C C . GLY B 1 126 ? 0.644 -15.688 -22.031 1 93.56 126 GLY B C 1
ATOM 2359 O O . GLY B 1 126 ? 0.174 -16.266 -23.016 1 93.56 126 GLY B O 1
ATOM 2360 N N . ASP B 1 127 ? 0.795 -16.266 -20.891 1 92.56 127 ASP B N 1
ATOM 2361 C CA . ASP B 1 127 ? 0.48 -17.656 -20.641 1 92.56 127 ASP B CA 1
ATOM 2362 C C . ASP B 1 127 ? -1.002 -17.938 -20.875 1 92.56 127 ASP B C 1
ATOM 2364 O O . ASP B 1 127 ? -1.865 -17.344 -20.234 1 92.56 127 ASP B O 1
ATOM 2368 N N . PRO B 1 128 ? -1.309 -18.828 -21.766 1 92.62 128 PRO B N 1
ATOM 2369 C CA . PRO B 1 128 ? -2.709 -19.109 -22.078 1 92.62 128 PRO B CA 1
ATOM 2370 C C . PRO B 1 128 ? -3.494 -19.641 -20.875 1 92.62 128 PRO B C 1
ATOM 2372 O O . PRO B 1 128 ? -4.691 -19.359 -20.766 1 92.62 128 PRO B O 1
ATOM 2375 N N . GLU B 1 129 ? -2.838 -20.438 -20.109 1 91.94 129 GLU B N 1
ATOM 2376 C CA . GLU B 1 129 ? -3.51 -20.953 -18.906 1 91.94 129 GLU B CA 1
ATOM 2377 C C . GLU B 1 129 ? -3.896 -19.828 -17.969 1 91.94 129 GLU B C 1
ATOM 2379 O O . GLU B 1 129 ? -4.961 -19.859 -17.344 1 91.94 129 GLU B O 1
ATOM 2384 N N . LEU B 1 130 ? -3.076 -18.859 -17.812 1 92.69 130 LEU B N 1
ATOM 2385 C CA . LEU B 1 130 ? -3.393 -17.672 -17.016 1 92.69 130 LEU B CA 1
ATOM 2386 C C . LEU B 1 130 ? -4.566 -16.906 -17.625 1 92.69 130 LEU B C 1
ATOM 2388 O O . LEU B 1 130 ? -5.469 -16.484 -16.906 1 92.69 130 LEU B O 1
ATOM 2392 N N . HIS B 1 131 ? -4.516 -16.734 -18.938 1 90.06 131 HIS B N 1
ATOM 2393 C CA . HIS B 1 131 ? -5.613 -16.078 -19.641 1 90.06 131 HIS B CA 1
ATOM 2394 C C . HIS B 1 131 ? -6.934 -16.797 -19.406 1 90.06 131 HIS B C 1
ATOM 2396 O O . HIS B 1 131 ? -7.953 -16.172 -19.109 1 90.06 131 HIS B O 1
ATOM 2402 N N . HIS B 1 132 ? -6.836 -18.094 -19.547 1 90 132 HIS B N 1
ATOM 2403 C CA . HIS B 1 132 ? -8.031 -18.906 -19.359 1 90 132 HIS B CA 1
ATOM 2404 C C . HIS B 1 132 ? -8.57 -18.766 -17.938 1 90 132 HIS B C 1
ATOM 2406 O O . HIS B 1 132 ? -9.766 -18.547 -17.75 1 90 132 HIS B O 1
ATOM 2412 N N . TYR B 1 133 ? -7.684 -18.844 -16.984 1 89.56 133 TYR B N 1
ATOM 2413 C CA . TYR B 1 133 ? -8.078 -18.734 -15.586 1 89.56 133 TYR B CA 1
ATOM 2414 C C . TYR B 1 133 ? -8.703 -17.359 -15.312 1 89.56 133 TYR B C 1
ATOM 2416 O O . TYR B 1 133 ? -9.766 -17.281 -14.688 1 89.56 133 TYR B O 1
ATOM 2424 N N . CYS B 1 134 ? -8.102 -16.375 -15.805 1 85.12 134 CYS B N 1
ATOM 2425 C CA . CYS B 1 134 ? -8.586 -15.016 -15.57 1 85.12 134 CYS B CA 1
ATOM 2426 C C . CYS B 1 134 ? -9.93 -14.789 -16.266 1 85.12 134 CYS B C 1
ATOM 2428 O O . CYS B 1 134 ? -10.805 -14.117 -15.719 1 85.12 134 CYS B O 1
ATOM 2430 N N . GLY B 1 135 ? -10.07 -15.352 -17.453 1 85.06 135 GLY B N 1
ATOM 2431 C CA . GLY B 1 135 ? -11.352 -15.312 -18.141 1 85.06 135 GLY B CA 1
ATOM 2432 C C . GLY B 1 135 ? -12.469 -15.977 -17.359 1 85.06 135 GLY B C 1
ATOM 2433 O O . GLY B 1 135 ? -13.578 -15.453 -17.281 1 85.06 135 GLY B O 1
ATOM 2434 N N . GLU B 1 136 ? -12.141 -17.078 -16.781 1 85.62 136 GLU B N 1
ATOM 2435 C CA . GLU B 1 136 ? -13.109 -17.797 -15.961 1 85.62 136 GLU B CA 1
ATOM 2436 C C . GLU B 1 136 ? -13.5 -17 -14.719 1 85.62 136 GLU B C 1
ATOM 2438 O O . GLU B 1 136 ? -14.672 -16.969 -14.352 1 85.62 136 GLU B O 1
ATOM 2443 N N . LEU B 1 137 ? -12.547 -16.422 -14.094 1 84.12 137 LEU B N 1
ATOM 2444 C CA . LEU B 1 137 ? -12.805 -15.633 -12.898 1 84.12 137 LEU B CA 1
ATOM 2445 C C . LEU B 1 137 ? -13.703 -14.438 -13.219 1 84.12 137 LEU B C 1
ATOM 2447 O O . LEU B 1 137 ? -14.625 -14.125 -12.461 1 84.12 137 LEU B O 1
ATOM 2451 N N . LEU B 1 138 ? -13.336 -13.797 -14.328 1 76.44 138 LEU B N 1
ATOM 2452 C CA . LEU B 1 138 ? -14.133 -12.648 -14.758 1 76.44 138 LEU B CA 1
ATOM 2453 C C . LEU B 1 138 ? -15.562 -13.078 -15.078 1 76.44 138 LEU B C 1
ATOM 2455 O O . LEU B 1 138 ? -16.516 -12.367 -14.758 1 76.44 138 LEU B O 1
ATOM 2459 N N . TYR B 1 139 ? -15.703 -14.227 -15.672 1 76.25 139 TYR B N 1
ATOM 2460 C CA . TYR B 1 139 ? -17 -14.773 -16.031 1 76.25 139 TYR B CA 1
ATOM 2461 C C . TYR B 1 139 ? -17.828 -15.086 -14.781 1 76.25 139 TYR B C 1
ATOM 2463 O O . TYR B 1 139 ? -19 -14.727 -14.688 1 76.25 139 TYR B O 1
ATOM 2471 N N . ARG B 1 140 ? -17.219 -15.594 -13.812 1 76.69 140 ARG B N 1
ATOM 2472 C CA . ARG B 1 140 ? -17.875 -15.945 -12.562 1 76.69 140 ARG B CA 1
ATOM 2473 C C . ARG B 1 140 ? -18.25 -14.695 -11.773 1 76.69 140 ARG B C 1
ATOM 2475 O O . ARG B 1 140 ? -19.297 -14.672 -11.102 1 76.69 140 ARG B O 1
ATOM 2482 N N . GLY B 1 141 ? -17.406 -13.789 -11.711 1 68.12 141 GLY B N 1
ATOM 2483 C CA . GLY B 1 141 ? -17.703 -12.523 -11.055 1 68.12 141 GLY B CA 1
ATOM 2484 C C . GLY B 1 141 ? -18.891 -11.805 -11.648 1 68.12 141 GLY B C 1
ATOM 2485 O O . GLY B 1 141 ? -19.75 -11.289 -10.922 1 68.12 141 GLY B O 1
ATOM 2486 N N . ARG B 1 142 ? -18.922 -11.758 -12.977 1 64.25 142 ARG B N 1
ATOM 2487 C CA . ARG B 1 142 ? -20.062 -11.188 -13.688 1 64.25 142 ARG B CA 1
ATOM 2488 C C . ARG B 1 142 ? -21.344 -11.898 -13.305 1 64.25 142 ARG B C 1
ATOM 2490 O O . ARG B 1 142 ? -22.391 -11.258 -13.133 1 64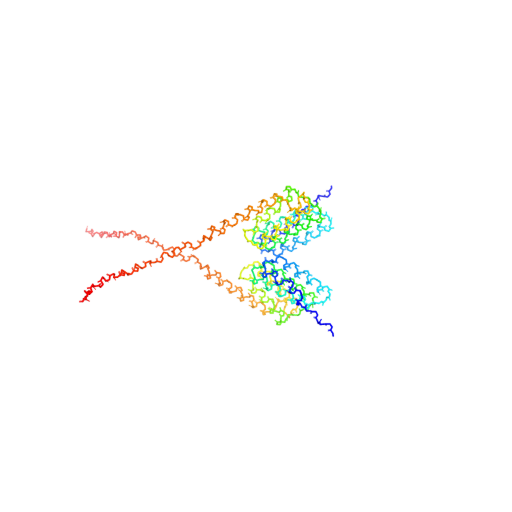.25 142 ARG B O 1
ATOM 2497 N N . LEU B 1 143 ? -21.234 -13.172 -13.172 1 58.53 143 LEU B N 1
ATOM 2498 C CA . LEU B 1 143 ? -22.406 -13.961 -12.781 1 58.53 143 LEU B CA 1
ATOM 2499 C C . LEU B 1 143 ? -22.844 -13.625 -11.359 1 58.53 143 LEU B C 1
ATOM 2501 O O . LEU B 1 143 ? -24.047 -13.562 -11.078 1 58.53 143 LEU B O 1
ATOM 2505 N N . ARG B 1 144 ? -21.984 -13.422 -10.586 1 59.47 144 ARG B N 1
ATOM 2506 C CA . ARG B 1 144 ? -22.312 -13.086 -9.203 1 59.47 144 ARG B CA 1
ATOM 2507 C C . ARG B 1 144 ? -22.875 -11.68 -9.094 1 59.47 144 ARG B C 1
ATOM 2509 O O . ARG B 1 144 ? -23.828 -11.445 -8.352 1 59.47 144 ARG B O 1
ATOM 2516 N N . THR B 1 145 ? -22.297 -10.789 -9.781 1 56.53 145 THR B N 1
ATOM 2517 C CA . THR B 1 145 ? -22.844 -9.438 -9.805 1 56.53 145 THR B CA 1
ATOM 2518 C C . THR B 1 145 ? -24.25 -9.43 -10.398 1 56.53 145 THR B C 1
ATOM 2520 O O . THR B 1 145 ? -25.141 -8.75 -9.891 1 56.53 145 THR B O 1
ATOM 2523 N N . GLU B 1 146 ? -24.422 -10.164 -11.422 1 54.66 146 GLU B N 1
ATOM 2524 C CA . GLU B 1 146 ? -25.734 -10.289 -12.047 1 54.66 146 GLU B CA 1
ATOM 2525 C C . GLU B 1 146 ? -26.719 -11.016 -11.133 1 54.66 146 GLU B C 1
ATOM 2527 O O . GLU B 1 146 ? -27.906 -10.695 -11.117 1 54.66 146 GLU B O 1
ATOM 2532 N N . SER B 1 147 ? -26.203 -11.969 -10.398 1 52.44 147 SER B N 1
ATOM 2533 C CA . SER B 1 147 ? -27.078 -12.719 -9.492 1 52.44 147 SER B CA 1
ATOM 2534 C C . SER B 1 147 ? -27.422 -11.906 -8.25 1 52.44 147 SER B C 1
ATOM 2536 O O . SER B 1 147 ? -28.516 -12.031 -7.711 1 52.44 147 SER B O 1
ATOM 2538 N N . GLN B 1 148 ? -26.531 -11.242 -7.766 1 49.41 148 GLN B N 1
ATOM 2539 C CA . GLN B 1 148 ? -26.812 -10.414 -6.598 1 49.41 148 GLN B CA 1
ATOM 2540 C C . GLN B 1 148 ? -27.609 -9.18 -6.984 1 49.41 148 GLN B C 1
ATOM 2542 O O . GLN B 1 148 ? -28.375 -8.648 -6.168 1 49.41 148 GLN B O 1
ATOM 2547 N N . TYR B 1 149 ? -27.344 -8.586 -8.094 1 43.22 149 TYR B N 1
ATOM 2548 C CA . TYR B 1 149 ? -28.172 -7.5 -8.609 1 43.22 149 TYR B CA 1
ATOM 2549 C C . TYR B 1 149 ? -28.984 -7.957 -9.82 1 43.22 149 TYR B C 1
ATOM 2551 O O . TYR B 1 149 ? -28.516 -7.871 -10.953 1 43.22 149 TYR B O 1
ATOM 2559 N N . PRO B 1 150 ? -29.953 -8.82 -9.547 1 42.97 150 PRO B N 1
ATOM 2560 C CA . PRO B 1 150 ? -30.812 -9.125 -10.703 1 42.97 150 PRO B CA 1
ATOM 2561 C C . PRO B 1 150 ? -31.25 -7.879 -11.461 1 42.97 150 PRO B C 1
ATOM 2563 O O . PRO B 1 150 ? -31.312 -6.793 -10.883 1 42.97 150 PRO B O 1
ATOM 2566 N N . PRO B 1 151 ? -30.938 -7.828 -12.758 1 39.38 151 PRO B N 1
ATOM 2567 C CA . PRO B 1 151 ? -31.484 -6.645 -13.438 1 39.38 151 PRO B CA 1
ATOM 2568 C C . PRO B 1 151 ? -32.812 -6.195 -12.867 1 39.38 151 PRO B C 1
ATOM 2570 O O . PRO B 1 151 ? -33.75 -7.004 -12.734 1 39.38 151 PRO B O 1
ATOM 2573 N N . THR B 1 152 ? -32.656 -5.375 -11.859 1 40.34 152 THR B N 1
ATOM 2574 C CA . THR B 1 152 ? -33.906 -4.789 -11.312 1 40.34 152 THR B CA 1
ATOM 2575 C C . THR B 1 152 ? -34.812 -4.344 -12.438 1 40.34 152 THR B C 1
ATOM 2577 O O . THR B 1 152 ? -35.906 -3.791 -12.172 1 40.34 152 THR B O 1
ATOM 2580 N N . ASN B 1 153 ? -34.25 -4.23 -13.633 1 37.56 153 ASN B N 1
ATOM 2581 C CA . ASN B 1 153 ? -35.25 -3.666 -14.547 1 37.56 153 ASN B CA 1
ATOM 2582 C C . ASN B 1 153 ? -36.5 -4.527 -14.609 1 37.56 153 ASN B C 1
ATOM 2584 O O . ASN B 1 153 ? -37.406 -4.25 -15.398 1 37.56 153 ASN B O 1
ATOM 2588 N N . MET B 1 154 ? -36.344 -5.762 -14.227 1 32 154 MET B N 1
ATOM 2589 C CA . MET B 1 154 ? -37.562 -6.48 -14.617 1 32 154 MET B CA 1
ATOM 2590 C C . MET B 1 154 ? -38.719 -6.133 -13.695 1 32 154 MET B C 1
ATOM 2592 O O . MET B 1 154 ? -39.562 -6.988 -13.398 1 32 154 MET B O 1
ATOM 2596 N N . ILE B 1 155 ? -38.5 -5.219 -12.719 1 32.62 155 ILE B N 1
ATOM 2597 C CA . ILE B 1 155 ? -39.781 -4.812 -12.148 1 32.62 155 ILE B CA 1
ATOM 2598 C C . ILE B 1 155 ? -40.688 -4.316 -13.258 1 32.62 155 ILE B C 1
ATOM 2600 O O . ILE B 1 155 ? -40.375 -3.338 -13.945 1 32.62 155 ILE B O 1
ATOM 2604 N N . GLY B 1 156 ? -41.375 -5.148 -13.945 1 29.3 156 GLY B N 1
ATOM 2605 C CA . GLY B 1 156 ? -42.438 -5.078 -14.93 1 29.3 156 GLY B CA 1
ATOM 2606 C C . GLY B 1 156 ? -43.438 -3.977 -14.648 1 29.3 156 GLY B C 1
ATOM 2607 O O . GLY B 1 156 ? -43.938 -3.877 -13.539 1 29.3 156 GLY B O 1
ATOM 2608 N N . GLN B 1 157 ? -43.094 -2.67 -15.078 1 26.14 157 GLN B N 1
ATOM 2609 C CA . GLN B 1 157 ? -44.156 -1.712 -15.359 1 26.14 157 GLN B CA 1
ATOM 2610 C C . GLN B 1 157 ? -45.438 -2.418 -15.82 1 26.14 157 GLN B C 1
ATOM 2612 O O . GLN B 1 157 ? -45.469 -2.951 -16.938 1 26.14 157 GLN B O 1
ATOM 2617 N N . ARG B 1 158 ? -45.906 -3.217 -14.898 1 29.88 158 ARG B N 1
ATOM 2618 C CA . ARG B 1 158 ? -47.281 -3.66 -15.164 1 29.88 158 ARG B CA 1
ATOM 2619 C C . ARG B 1 158 ? -48.125 -2.541 -15.789 1 29.88 158 ARG B C 1
ATOM 2621 O O . ARG B 1 158 ? -48.219 -1.456 -15.219 1 29.88 158 ARG B O 1
ATOM 2628 N N . ALA B 1 159 ? -47.969 -2.416 -17.125 1 27.78 159 ALA B N 1
ATOM 2629 C CA . ALA B 1 159 ? -48.75 -1.643 -18.094 1 27.78 159 ALA B CA 1
ATOM 2630 C C . ALA B 1 159 ? -50.219 -1.556 -17.672 1 27.78 159 ALA B C 1
ATOM 2632 O O . ALA B 1 159 ? -50.906 -2.574 -17.594 1 27.78 159 ALA B O 1
ATOM 2633 N N . HIS B 1 160 ? -50.5 -0.766 -16.609 1 28.97 160 HIS B N 1
ATOM 2634 C CA . HIS B 1 160 ? -51.906 -0.439 -16.406 1 28.97 160 HIS B CA 1
ATOM 2635 C C . HIS B 1 160 ? -52.594 -0.145 -17.734 1 28.97 160 HIS B C 1
ATOM 2637 O O . HIS B 1 160 ? -52.344 0.893 -18.344 1 28.97 160 HIS B O 1
ATOM 2643 N N . LEU B 1 161 ? -52.562 -1.099 -18.609 1 27.31 161 LEU B N 1
ATOM 2644 C CA . LEU B 1 161 ? -53.469 -1.045 -19.75 1 27.31 161 LEU B CA 1
ATOM 2645 C C . LEU B 1 161 ? -54.844 -0.516 -19.344 1 27.31 161 LEU B C 1
ATOM 2647 O O . LEU B 1 161 ? -55.562 -1.153 -18.547 1 27.31 161 LEU B O 1
ATOM 2651 N N . ARG B 1 162 ? -54.781 0.795 -19.016 1 24.17 162 ARG B N 1
ATOM 2652 C CA . ARG B 1 162 ? -56.094 1.418 -18.891 1 24.17 162 ARG B CA 1
ATOM 2653 C C . ARG B 1 162 ? -57.031 0.931 -19.969 1 24.17 162 ARG B C 1
ATOM 2655 O O . ARG B 1 162 ? -56.688 0.907 -21.156 1 24.17 162 ARG B O 1
ATOM 2662 N N . PRO B 1 163 ? -58.031 0.149 -19.594 1 26.62 163 PRO B N 1
ATOM 2663 C CA . PRO B 1 163 ? -59 -0.345 -20.547 1 26.62 163 PRO B CA 1
ATOM 2664 C C . PRO B 1 163 ? -59.5 0.749 -21.484 1 26.62 163 PRO B C 1
ATOM 2666 O O . PRO B 1 163 ? -59.969 1.795 -21.031 1 26.62 163 PRO B O 1
ATOM 2669 N N . GLN B 1 164 ? -58.625 1.284 -22.406 1 23.67 164 GLN B N 1
ATOM 2670 C CA . GLN B 1 164 ? -59.156 2.289 -23.312 1 23.67 164 GLN B CA 1
ATOM 2671 C C . GLN B 1 164 ? -60.594 2.002 -23.672 1 23.67 164 GLN B C 1
ATOM 2673 O O . GLN B 1 164 ? -61 0.841 -23.766 1 23.67 164 GLN B O 1
ATOM 2678 N N . ASN B 1 165 ? -61.406 3.115 -23.656 1 23.52 165 ASN B N 1
ATOM 2679 C CA . ASN B 1 165 ? -62.812 3.418 -23.875 1 23.52 165 ASN B CA 1
ATOM 2680 C C . ASN B 1 165 ? -63.375 2.686 -25.094 1 23.52 165 ASN B C 1
ATOM 2682 O O . ASN B 1 165 ? -62.625 2.375 -26.016 1 23.52 165 ASN B O 1
ATOM 2686 N N . SER B 1 166 ? -64.562 2.105 -24.891 1 24.56 166 SER B N 1
ATOM 2687 C CA . SER B 1 166 ? -65.562 1.434 -25.734 1 24.56 166 SER B CA 1
ATOM 2688 C C . SER B 1 166 ? -65.812 2.217 -27.016 1 24.56 166 SER B C 1
ATOM 2690 O O . SER B 1 166 ? -66.25 3.361 -26.969 1 24.56 166 SER B O 1
ATOM 2692 N N . ILE B 1 167 ? -64.812 2.209 -27.969 1 23.5 167 ILE B N 1
ATOM 2693 C CA . ILE B 1 167 ? -65.125 2.779 -29.281 1 23.5 167 ILE B CA 1
ATOM 2694 C C . ILE B 1 167 ? -66.562 2.379 -29.719 1 23.5 167 ILE B C 1
ATOM 2696 O O . ILE B 1 167 ? -66.875 1.191 -29.75 1 23.5 167 ILE B O 1
ATOM 2700 N N . TYR B 1 168 ? -67.5 3.303 -29.281 1 22.77 168 TYR B N 1
ATOM 2701 C CA . TYR B 1 168 ? -68.875 3.24 -29.75 1 22.77 168 TYR B CA 1
ATOM 2702 C C . TYR B 1 168 ? -68.938 3.021 -31.25 1 22.77 168 TYR B C 1
ATOM 2704 O O . TYR B 1 168 ? -68.375 3.789 -32.031 1 22.77 168 TYR B O 1
ATOM 2712 N N . LEU B 1 169 ? -68.812 1.818 -31.703 1 23.16 169 LEU B N 1
ATOM 2713 C CA . LEU B 1 169 ? -69.125 1.386 -33.062 1 23.16 169 LEU B CA 1
ATOM 2714 C C . LEU B 1 169 ? -70.438 1.966 -33.562 1 23.16 169 LEU B C 1
ATOM 2716 O O . LEU B 1 169 ? -71.5 1.595 -33.094 1 23.16 169 LEU B O 1
ATOM 2720 N N . THR B 1 170 ? -70.562 3.414 -33.562 1 24.22 170 THR B N 1
ATOM 2721 C CA . THR B 1 170 ? -71.812 3.857 -34.125 1 24.22 170 THR B CA 1
ATOM 2722 C C . THR B 1 170 ? -72.062 3.193 -35.469 1 24.22 170 THR B C 1
ATOM 2724 O O . THR B 1 170 ? -71.188 3.111 -36.312 1 24.22 170 THR B O 1
ATOM 2727 N N . PRO B 1 171 ? -73.188 2.486 -35.562 1 23.42 171 PRO B N 1
ATOM 2728 C CA . PRO B 1 171 ? -73.75 1.713 -36.656 1 23.42 171 PRO B CA 1
ATOM 2729 C C . PRO B 1 171 ? -74 2.559 -37.906 1 23.42 171 PRO B C 1
ATOM 2731 O O . PRO B 1 171 ? -74.25 3.76 -37.812 1 23.42 171 PRO B O 1
ATOM 2734 N N . ARG B 1 172 ? -73.312 2.336 -39.062 1 25.5 172 ARG B N 1
ATOM 2735 C CA . ARG B 1 172 ? -73.5 2.873 -40.406 1 25.5 172 ARG B CA 1
ATOM 2736 C C . ARG B 1 172 ? -74.938 2.898 -40.812 1 25.5 172 ARG B C 1
ATOM 2738 O O . ARG B 1 172 ? -75.625 1.866 -40.781 1 25.5 172 ARG B O 1
ATOM 2745 N N . PRO B 1 173 ? -75.625 4.113 -40.469 1 25.14 173 PRO B N 1
ATOM 2746 C CA . PRO B 1 173 ? -77 4.145 -40.938 1 25.14 173 PRO B CA 1
ATOM 2747 C C . PRO B 1 173 ? -77.188 3.801 -42.406 1 25.14 173 PRO B C 1
ATOM 2749 O O . PRO B 1 173 ? -76.25 4.09 -43.219 1 25.14 173 PRO B O 1
ATOM 2752 N N . GLY B 1 174 ? -77.75 2.721 -42.719 1 23.94 174 GLY B N 1
ATOM 2753 C CA . GLY B 1 174 ? -78.25 2.195 -44 1 23.94 174 GLY B CA 1
ATOM 2754 C C . GLY B 1 174 ? -79 3.221 -44.812 1 23.94 174 GLY B C 1
ATOM 2755 O O . GLY B 1 174 ? -80 3.799 -44.344 1 23.94 174 GLY B O 1
ATOM 2756 N N . ILE B 1 175 ? -78.25 4.188 -45.531 1 25.84 175 ILE B N 1
ATOM 2757 C CA . ILE B 1 175 ? -78.938 5.09 -46.469 1 25.84 175 ILE B CA 1
ATOM 2758 C C . ILE B 1 175 ? -80 4.309 -47.281 1 25.84 175 ILE B C 1
ATOM 2760 O O . ILE B 1 175 ? -79.625 3.303 -47.906 1 25.84 175 ILE B O 1
ATOM 2764 N N . PRO B 1 176 ? -81.188 4.48 -46.969 1 25.66 176 PRO B N 1
ATOM 2765 C CA . PRO B 1 176 ? -82.375 3.951 -47.656 1 25.66 176 PRO B CA 1
ATOM 2766 C C . PRO B 1 176 ? -82.375 4.312 -49.156 1 25.66 176 PRO B C 1
ATOM 2768 O O . PRO B 1 176 ? -81.688 5.273 -49.562 1 25.66 176 PRO B O 1
ATOM 2771 N N . HIS B 1 177 ? -82.938 3.484 -50.031 1 25.81 177 HIS B N 1
ATOM 2772 C CA . HIS B 1 177 ? -83.375 3.301 -51.406 1 25.81 177 HIS B CA 1
ATOM 2773 C C . HIS B 1 177 ? -84.25 4.434 -51.844 1 25.81 177 HIS B C 1
ATOM 2775 O O . HIS B 1 177 ? -85.375 4.613 -51.312 1 25.81 177 HIS B O 1
ATOM 2781 N N . ASP B 1 178 ? -83.812 5.703 -52.062 1 23.11 178 ASP B N 1
ATOM 2782 C CA . ASP B 1 178 ? -84.625 6.59 -52.906 1 23.11 178 ASP B CA 1
ATOM 2783 C C . ASP B 1 178 ? -85.062 5.891 -54.188 1 23.11 178 ASP B C 1
ATOM 2785 O O . ASP B 1 178 ? -84.25 5.363 -54.938 1 23.11 178 ASP B O 1
ATOM 2789 N N . TYR B 1 179 ? -86.438 5.535 -54.25 1 22.98 179 TYR B N 1
ATOM 2790 C CA . TYR B 1 179 ? -87.375 5.609 -55.375 1 22.98 179 TYR B CA 1
ATOM 2791 C C . TYR B 1 179 ? -87.438 7.031 -55.906 1 22.98 179 TYR B C 1
ATOM 2793 O O . TYR B 1 179 ? -87.312 8 -55.188 1 22.98 179 TYR B O 1
#

Secondary structure (DSSP, 8-state):
------THHHHHHHHHHHHTT-HHHHHHHHHHHHHHHHHTT-HHHHHHHHHHHHHHHHHTT-HHHHHHHHHHHHHHHHHTT----HHHHHHHHHHHHHT-SSSHHHHHHHHHHHHHHHHHSS-TT--HHHHHHHHHHHHHHHHHHHHHS--GGGS------------------------/------THHHHHHHHHHHHTT-HHHHHHHHHHHHHHHHHTT-HHHHHHHHHHHHHHHHHTT-HHHHHHHHHHHHHHHHHTT----HHHHHHHHHHHHHT-SSSHHHHHHHHHHHHHHHHHSS-TT--HHHHHHHHHHHHHHHHHHHHHS--GGGS------------------------

Solvent-accessible surface area (backbone atoms only — not comparable to full-atom values): 19990 Å² total; per-residue (Å²): 123,80,75,71,82,60,42,58,66,61,45,64,67,23,54,58,30,46,76,70,50,34,53,66,61,21,51,52,48,47,53,54,53,31,53,52,27,51,73,71,66,38,50,69,36,27,45,51,42,28,50,54,51,16,45,52,32,22,74,72,65,39,42,60,54,12,44,50,34,46,49,49,39,50,50,48,34,60,74,68,63,51,60,70,41,75,66,59,46,46,56,51,52,52,49,42,65,48,50,49,65,74,50,55,61,28,51,50,48,45,51,53,50,37,52,49,23,21,72,48,38,95,34,81,87,18,41,61,69,58,52,50,51,52,51,50,48,48,53,50,24,52,49,46,52,43,64,73,48,49,73,67,72,67,66,67,79,72,62,79,72,63,77,74,73,76,76,73,76,69,75,76,77,78,76,75,79,78,125,124,80,77,70,84,62,42,58,66,61,44,64,68,23,54,59,31,48,77,69,50,34,52,66,61,20,51,51,48,48,52,53,52,30,54,53,27,50,73,71,65,38,51,70,38,27,44,51,41,28,50,54,51,16,45,53,31,21,75,72,65,39,43,60,54,12,42,50,34,46,51,50,38,51,50,49,34,59,76,68,63,51,60,67,41,74,66,59,46,46,54,51,54,52,49,43,66,46,50,50,64,75,50,56,60,30,52,50,48,47,52,53,50,37,50,49,24,20,74,48,39,93,33,79,87,18,44,61,69,58,51,51,51,51,50,50,49,50,52,50,24,52,47,46,51,43,63,73,47,50,74,66,71,67,66,67,76,73,70,74,70,64,80,73,77,80,76,74,76,74,75,79,78,75,81,75,83,83,128

Sequence (358 aa):
MPPAPSSARALQAILPQIADNKPYEAHQKARTFVSRYVKSGQHDVAIDVLFQSARELLKAGHTGSGVDLGSFLIDVYDTANIEVGPESRGRMTQLIALTGPEGAWRKTLTDKTVAWSAKHGKYPAGDPELHHYCGELLYRGRLRTESQYPPTNMIGQRAHLRPQNSIYLTPRPGIPHDYMPPAPSSARALQAILPQIADNKPYEAHQKARTFVSRYVKSGQHDVAIDVLFQSARELLKAGHTGSGVDLGSFLIDVYDTANIEVGPESRGRMTQLIALTGPEGAWRKTLTDKTVAWSAKHGKYPAGDPELHHYCGELLYRGRLRTESQYPPTNMIGQRAHLRPQNSIYLTPRPGIPHDY